Protein AF-A0A1S9P8P7-F1 (afdb_monomer_lite)

Structure (mmCIF, N/CA/C/O backbone):
data_AF-A0A1S9P8P7-F1
#
_entry.id   AF-A0A1S9P8P7-F1
#
loop_
_atom_site.group_PDB
_atom_site.id
_atom_site.type_symbol
_atom_site.label_atom_id
_atom_site.label_alt_id
_atom_site.label_comp_id
_atom_site.label_asym_id
_atom_site.label_entity_id
_atom_site.label_seq_id
_atom_site.pdbx_PDB_ins_code
_atom_site.Cartn_x
_atom_site.Cartn_y
_atom_site.Cartn_z
_atom_site.occupancy
_atom_site.B_iso_or_equiv
_atom_site.auth_seq_id
_atom_site.auth_comp_id
_atom_site.auth_asym_id
_atom_site.auth_atom_id
_atom_site.pdbx_PDB_model_num
ATOM 1 N N . MET A 1 1 ? -74.371 -25.093 51.349 1.00 40.28 1 MET A N 1
ATOM 2 C CA . MET A 1 1 ? -74.099 -25.852 50.103 1.00 40.28 1 MET A CA 1
ATOM 3 C C . MET A 1 1 ? -72.701 -25.439 49.640 1.00 40.28 1 MET A C 1
ATOM 5 O O . MET A 1 1 ? -72.521 -24.260 49.396 1.00 40.28 1 MET A O 1
ATOM 9 N N . LYS A 1 2 ? -71.617 -26.219 49.825 1.00 36.88 2 LYS A N 1
ATOM 10 C CA . LYS A 1 2 ? -71.158 -27.370 48.994 1.00 36.88 2 LYS A CA 1
ATOM 11 C C . LYS A 1 2 ? -71.343 -27.082 47.486 1.00 36.88 2 LYS A C 1
ATOM 13 O O . LYS A 1 2 ? -72.470 -26.794 47.124 1.00 36.88 2 LYS A O 1
ATOM 18 N N . THR A 1 3 ? -70.403 -27.172 46.536 1.00 42.59 3 THR A N 1
ATOM 19 C CA . THR A 1 3 ? -68.959 -27.505 46.420 1.00 42.59 3 THR A CA 1
ATOM 20 C C . THR A 1 3 ? -68.622 -27.377 44.919 1.00 42.59 3 THR A C 1
ATOM 22 O O . THR A 1 3 ? -69.413 -27.888 44.136 1.00 42.59 3 THR A O 1
ATOM 25 N N . ALA A 1 4 ? -67.472 -26.797 44.537 1.00 47.00 4 ALA A N 1
ATOM 26 C CA . ALA A 1 4 ? -66.653 -27.105 43.333 1.00 47.00 4 ALA A CA 1
ATOM 27 C C . ALA A 1 4 ? -65.496 -26.076 43.245 1.00 47.00 4 ALA A C 1
ATOM 29 O O . ALA A 1 4 ? -65.693 -24.954 42.803 1.00 47.00 4 ALA A O 1
ATOM 30 N N . LYS A 1 5 ? -64.369 -26.248 43.948 1.00 40.78 5 LYS A N 1
ATOM 31 C CA . LYS A 1 5 ? -63.133 -26.935 43.509 1.00 40.78 5 LYS A CA 1
ATOM 32 C C . LYS A 1 5 ? -62.647 -26.573 42.092 1.00 40.78 5 LYS A C 1
ATOM 34 O O . LYS A 1 5 ? -63.193 -27.060 41.116 1.00 40.78 5 LYS A O 1
ATOM 39 N N . ASN A 1 6 ? -61.554 -25.798 42.069 1.00 46.72 6 ASN A N 1
ATOM 40 C CA . ASN A 1 6 ? -60.316 -25.995 41.298 1.00 46.72 6 ASN A CA 1
ATOM 41 C C . ASN A 1 6 ? -60.423 -26.637 39.906 1.00 46.72 6 ASN A C 1
ATOM 43 O O . ASN A 1 6 ? -60.657 -27.835 39.814 1.00 46.72 6 ASN A O 1
ATOM 47 N N . ILE A 1 7 ? -60.060 -25.873 38.871 1.00 45.41 7 ILE A N 1
ATOM 48 C CA . ILE A 1 7 ? -58.892 -26.067 37.981 1.00 45.41 7 ILE A CA 1
ATOM 49 C C . ILE A 1 7 ? -59.019 -25.015 36.868 1.00 45.41 7 ILE A C 1
ATOM 51 O O . ILE A 1 7 ? -59.925 -25.108 36.054 1.00 45.41 7 ILE A O 1
ATOM 55 N N . ALA A 1 8 ? -58.138 -24.012 36.867 1.00 40.34 8 ALA A N 1
ATOM 56 C CA . ALA A 1 8 ? -57.597 -23.329 35.676 1.00 40.34 8 ALA A CA 1
ATOM 57 C C . ALA A 1 8 ? -56.788 -22.095 36.115 1.00 40.34 8 ALA A C 1
ATOM 59 O O . ALA A 1 8 ? -56.973 -20.976 35.649 1.00 40.34 8 ALA A O 1
ATOM 60 N N . PHE A 1 9 ? -55.879 -22.309 37.067 1.00 40.41 9 PHE A N 1
ATOM 61 C CA . PHE A 1 9 ? -54.702 -21.465 37.193 1.00 40.41 9 PHE A CA 1
ATOM 62 C C . PHE A 1 9 ? -53.674 -22.045 36.212 1.00 40.41 9 PHE A C 1
ATOM 64 O O . PHE A 1 9 ? -53.360 -23.231 36.319 1.00 40.41 9 PHE A O 1
ATOM 71 N N . LYS A 1 10 ? -53.155 -21.197 35.315 1.00 45.69 10 LYS A N 1
ATOM 72 C CA . LYS A 1 10 ? -52.188 -21.438 34.217 1.00 45.69 10 LYS A CA 1
ATOM 73 C C . LYS A 1 10 ? -52.795 -21.729 32.842 1.00 45.69 10 LYS A C 1
ATOM 75 O O . LYS A 1 10 ? -53.630 -22.608 32.700 1.00 45.69 10 LYS A O 1
ATOM 80 N N . LEU A 1 11 ? -52.211 -21.043 31.850 1.00 42.69 11 LEU A N 1
ATOM 81 C CA . LEU A 1 11 ? -52.511 -21.019 30.410 1.00 42.69 11 LEU A CA 1
ATOM 82 C C . LEU A 1 11 ? -53.739 -20.142 30.125 1.00 42.69 11 LEU A C 1
ATOM 84 O O . LEU A 1 11 ? -54.865 -20.560 30.313 1.00 42.69 11 LEU A O 1
ATOM 88 N N . ILE A 1 12 ? -53.607 -18.884 29.711 1.00 40.34 12 ILE A N 1
ATOM 89 C CA . ILE A 1 12 ? -52.996 -18.460 28.447 1.00 40.34 12 ILE A CA 1
ATOM 90 C C . ILE A 1 12 ? -52.497 -17.016 28.635 1.00 40.34 12 ILE A C 1
ATOM 92 O O . ILE A 1 12 ? -53.269 -16.065 28.613 1.00 40.34 12 ILE A O 1
ATOM 96 N N . SER A 1 13 ? -51.190 -16.854 28.840 1.00 42.41 13 SER A N 1
ATOM 97 C CA . SER A 1 13 ? -50.488 -15.559 28.833 1.00 42.41 13 SER A CA 1
ATOM 98 C C . SER A 1 13 ? -49.453 -15.504 27.704 1.00 42.41 13 SER A C 1
ATOM 100 O O . SER A 1 13 ? -48.416 -14.858 27.825 1.00 42.41 13 SER A O 1
ATOM 102 N N . THR A 1 14 ? -49.675 -16.249 26.620 1.00 47.69 14 THR A N 1
ATOM 103 C CA . THR A 1 14 ? -48.608 -16.596 25.666 1.00 47.69 14 THR A CA 1
ATOM 104 C C . THR A 1 14 ? -49.088 -16.675 24.220 1.00 47.69 14 THR A C 1
ATOM 106 O O . THR A 1 14 ? -48.658 -17.552 23.482 1.00 47.69 14 THR A O 1
ATOM 109 N N . LEU A 1 15 ? -49.959 -15.766 23.771 1.00 41.47 15 LEU A N 1
ATOM 110 C CA . LEU A 1 15 ? -50.370 -15.741 22.356 1.00 41.47 15 LEU A CA 1
ATOM 111 C C . LEU A 1 15 ? -50.381 -14.357 21.690 1.00 41.47 15 LEU A C 1
ATOM 113 O O . LEU A 1 15 ? -50.991 -14.190 20.644 1.00 41.47 15 LEU A O 1
ATOM 117 N N . SER A 1 16 ? -49.632 -13.378 22.212 1.00 42.50 16 SER A N 1
ATOM 118 C CA . SER A 1 16 ? -49.418 -12.110 21.487 1.00 42.50 16 SER A CA 1
ATOM 119 C C . SER A 1 16 ? -47.988 -11.564 21.576 1.00 42.50 16 SER A C 1
ATOM 121 O O . SER A 1 16 ? -47.775 -10.357 21.586 1.00 42.50 16 SER A O 1
ATOM 123 N N . PHE A 1 17 ? -46.995 -12.460 21.626 1.00 38.88 17 PHE A N 1
ATOM 124 C CA . PHE A 1 17 ? -45.569 -12.110 21.490 1.00 38.88 17 PHE A CA 1
ATOM 125 C C . PHE A 1 17 ? -44.841 -12.894 20.384 1.00 38.88 17 PHE A C 1
ATOM 127 O O . PHE A 1 17 ? -43.696 -12.588 20.057 1.00 38.88 17 PHE A O 1
ATOM 134 N N . CYS A 1 18 ? -45.497 -13.871 19.748 1.00 37.41 18 CYS A N 1
ATOM 135 C CA . CYS A 1 18 ? -44.871 -14.697 18.709 1.00 37.41 18 CYS A CA 1
ATOM 136 C C . CYS A 1 18 ? -44.898 -14.082 17.301 1.00 37.41 18 CYS A C 1
ATOM 138 O O . CYS A 1 18 ? -44.199 -14.581 16.425 1.00 37.41 18 CYS A O 1
ATOM 140 N N . THR A 1 19 ? -45.608 -12.975 17.074 1.00 43.62 19 THR A N 1
ATOM 141 C CA . THR A 1 19 ? -45.662 -12.337 15.744 1.00 43.62 19 THR A CA 1
ATOM 142 C C . THR A 1 19 ? -44.572 -11.280 15.524 1.00 43.62 19 THR A C 1
ATOM 144 O O . THR A 1 19 ? -44.311 -10.907 14.387 1.00 43.62 19 THR A O 1
ATOM 147 N N . ILE A 1 20 ? -43.861 -10.844 16.574 1.00 45.47 20 ILE A N 1
ATOM 148 C CA . ILE A 1 20 ? -42.726 -9.901 16.453 1.00 45.47 20 ILE A CA 1
ATOM 149 C C . ILE A 1 20 ? -41.383 -10.643 16.269 1.00 45.47 20 ILE A C 1
ATOM 151 O O . ILE A 1 20 ? -40.412 -10.083 15.769 1.00 45.47 20 ILE A O 1
ATOM 155 N N . LEU A 1 21 ? -41.329 -11.946 16.566 1.00 40.34 21 LEU A N 1
ATOM 156 C CA . LEU A 1 21 ? -40.112 -12.767 16.461 1.00 40.34 21 LEU A CA 1
ATOM 157 C C . LEU A 1 21 ? -39.859 -13.384 15.072 1.00 40.34 21 LEU A C 1
ATOM 159 O O . LEU A 1 21 ? -38.836 -14.039 14.874 1.00 40.34 21 LEU A O 1
ATOM 163 N N . LEU A 1 22 ? -40.737 -13.149 14.092 1.00 39.75 22 LEU A N 1
ATOM 164 C CA . LEU A 1 22 ? -40.619 -13.710 12.736 1.00 39.75 22 LEU A CA 1
ATOM 165 C C . LEU A 1 22 ? -40.123 -12.724 11.663 1.00 39.75 22 LEU A C 1
ATOM 167 O O . LEU A 1 22 ? -39.941 -13.125 10.520 1.00 39.75 22 LEU A O 1
ATOM 171 N N . VAL A 1 23 ? -39.773 -11.486 12.037 1.00 41.25 23 VAL A N 1
ATOM 172 C CA . VAL A 1 23 ? -38.993 -10.551 11.186 1.00 41.25 23 VAL A CA 1
ATOM 173 C C . VAL A 1 23 ? -37.538 -10.438 11.684 1.00 41.25 23 VAL A C 1
ATOM 175 O O . VAL A 1 23 ? -36.830 -9.474 11.426 1.00 41.25 23 VAL A O 1
ATOM 178 N N . ALA A 1 24 ? -37.058 -11.452 12.412 1.00 43.00 24 ALA A N 1
ATOM 179 C CA . ALA A 1 24 ? -35.694 -11.510 12.948 1.00 43.00 24 ALA A CA 1
ATOM 180 C C . ALA A 1 24 ? -34.826 -12.614 12.311 1.00 43.00 24 ALA A C 1
ATOM 182 O O . ALA A 1 24 ? -33.765 -12.953 12.831 1.00 43.00 24 ALA A O 1
ATOM 183 N N . ARG A 1 25 ? -35.242 -13.192 11.175 1.00 44.22 25 ARG A N 1
ATOM 184 C CA . ARG A 1 25 ? -34.470 -14.222 10.462 1.00 44.22 25 ARG A CA 1
ATOM 185 C C . ARG A 1 25 ? -34.388 -13.951 8.967 1.00 44.22 25 ARG A C 1
ATOM 187 O O . ARG A 1 25 ? -35.070 -14.584 8.179 1.00 44.22 25 ARG A O 1
ATOM 194 N N . SER A 1 26 ? -33.503 -13.019 8.624 1.00 33.91 26 SER A N 1
ATOM 195 C CA . SER A 1 26 ? -32.448 -13.196 7.609 1.00 33.91 26 SER A CA 1
ATOM 196 C C . SER A 1 26 ? -31.808 -11.853 7.246 1.00 33.91 26 SER A C 1
ATOM 198 O O . SER A 1 26 ? -31.548 -11.570 6.079 1.00 33.91 26 SER A O 1
ATOM 200 N N . GLN A 1 27 ? -31.468 -11.019 8.231 1.00 34.22 27 GLN A N 1
ATOM 201 C CA . GLN A 1 27 ? -30.231 -10.271 8.052 1.00 34.22 27 GLN A CA 1
ATOM 202 C C . GLN A 1 27 ? -29.127 -11.308 8.235 1.00 34.22 27 GLN A C 1
ATOM 204 O O . GLN A 1 27 ? -28.688 -11.569 9.351 1.00 34.22 27 GLN A O 1
ATOM 209 N N . GLN A 1 28 ? -28.717 -11.952 7.135 1.00 35.41 28 GLN A N 1
ATOM 210 C CA . GLN A 1 28 ? -27.324 -12.362 7.006 1.00 35.41 28 GLN A CA 1
ATOM 211 C C . GLN A 1 28 ? -26.541 -11.110 7.380 1.00 35.41 28 GLN A C 1
ATOM 213 O O . GLN A 1 28 ? -26.430 -10.174 6.586 1.00 35.41 28 GLN A O 1
ATOM 218 N N . THR A 1 29 ? -26.086 -11.039 8.626 1.00 35.91 29 THR A N 1
ATOM 219 C CA . THR A 1 29 ? -25.055 -10.110 9.034 1.00 35.91 29 THR A CA 1
ATOM 220 C C . THR A 1 29 ? -23.880 -10.499 8.163 1.00 35.91 29 THR A C 1
ATOM 222 O O . THR A 1 29 ? -23.155 -11.437 8.475 1.00 35.91 29 THR A O 1
ATOM 225 N N . ARG A 1 30 ? -23.777 -9.875 6.978 1.00 41.88 30 ARG A N 1
ATOM 226 C CA . ARG A 1 30 ? -22.642 -10.027 6.072 1.00 41.88 30 ARG A CA 1
ATOM 227 C C . ARG A 1 30 ? -21.438 -9.832 6.965 1.00 41.88 30 ARG A C 1
ATOM 229 O O . ARG A 1 30 ? -21.223 -8.720 7.450 1.00 41.88 30 ARG A O 1
ATOM 236 N N . GLN A 1 31 ? -20.749 -10.929 7.263 1.00 44.97 31 GLN A N 1
ATOM 237 C CA . GLN A 1 31 ? -19.599 -10.906 8.136 1.00 44.97 31 GLN A CA 1
ATOM 238 C C . GLN A 1 31 ? -18.674 -9.872 7.517 1.00 44.97 31 GLN A C 1
ATOM 240 O O . GLN A 1 31 ? -18.312 -9.975 6.344 1.00 44.97 31 GLN A O 1
ATOM 245 N N . SER A 1 32 ? -18.477 -8.776 8.246 1.00 57.31 32 SER A N 1
ATOM 246 C CA . SER A 1 32 ? -17.817 -7.599 7.708 1.00 57.31 32 SER A CA 1
ATOM 247 C C . SER A 1 32 ? -16.457 -8.055 7.199 1.00 57.31 32 SER A C 1
ATOM 249 O O . SER A 1 32 ? -15.686 -8.600 7.986 1.00 57.31 32 SER A O 1
ATOM 251 N N . GLU A 1 33 ? -16.194 -7.870 5.907 1.00 73.50 33 GLU A N 1
ATOM 252 C CA . GLU A 1 33 ? -14.979 -8.398 5.301 1.00 73.50 33 GLU A CA 1
ATOM 253 C C . GLU A 1 33 ? -13.743 -7.867 6.044 1.00 73.50 33 GLU A C 1
ATOM 255 O O . GLU A 1 33 ? -13.648 -6.662 6.313 1.00 73.50 33 GLU A O 1
ATOM 260 N N . ASP A 1 34 ? -12.852 -8.790 6.413 1.00 86.50 34 ASP A N 1
ATOM 261 C CA . ASP A 1 34 ? -11.589 -8.520 7.100 1.00 86.50 34 ASP A CA 1
ATOM 262 C C . ASP A 1 34 ? -10.685 -7.617 6.242 1.00 86.50 34 ASP A C 1
ATOM 264 O O . ASP A 1 34 ? -10.682 -7.693 5.009 1.00 86.50 34 ASP A O 1
ATOM 268 N N . TYR A 1 35 ? -9.909 -6.745 6.891 1.00 92.12 35 TYR A N 1
ATOM 269 C CA . TYR A 1 35 ? -9.084 -5.747 6.202 1.00 92.12 35 TYR A CA 1
ATOM 270 C C . TYR A 1 35 ? -8.073 -6.379 5.250 1.00 92.12 35 TYR A C 1
ATOM 272 O O . TYR A 1 35 ? -7.871 -5.882 4.137 1.00 92.12 35 TYR A O 1
ATOM 280 N N . MET A 1 36 ? -7.479 -7.502 5.650 1.00 91.94 36 MET A N 1
ATOM 281 C CA . MET A 1 36 ? -6.493 -8.180 4.826 1.00 91.94 36 MET A CA 1
ATOM 282 C C . MET A 1 36 ? -7.140 -8.844 3.605 1.00 91.94 36 MET A C 1
ATOM 284 O O . MET A 1 36 ? -6.597 -8.807 2.502 1.00 91.94 36 MET A O 1
ATOM 288 N N . SER A 1 37 ? -8.346 -9.382 3.758 1.00 92.25 37 SER A N 1
ATOM 289 C CA . SER A 1 37 ? -9.127 -9.952 2.654 1.00 92.25 37 SER A CA 1
ATOM 290 C C . SER A 1 37 ? -9.431 -8.911 1.566 1.00 92.25 37 SER A C 1
ATOM 292 O O . SER A 1 37 ? -9.254 -9.181 0.376 1.00 92.25 37 SER A O 1
ATOM 294 N N . ILE A 1 38 ? -9.762 -7.680 1.969 1.00 92.69 38 ILE A N 1
ATOM 295 C CA . ILE A 1 38 ? -10.012 -6.558 1.052 1.00 92.69 38 ILE A CA 1
ATOM 296 C C . ILE A 1 38 ? -8.758 -6.207 0.221 1.00 92.69 38 ILE A C 1
ATOM 298 O O . ILE A 1 38 ? -8.849 -5.982 -0.993 1.00 92.69 38 ILE A O 1
ATOM 302 N N . ILE A 1 39 ? -7.577 -6.160 0.849 1.00 94.44 39 ILE A N 1
ATOM 303 C CA . ILE A 1 39 ? -6.315 -5.882 0.140 1.00 94.44 39 ILE A CA 1
ATOM 304 C C . ILE A 1 39 ? -5.898 -7.065 -0.739 1.00 94.44 39 ILE A C 1
ATOM 306 O O . ILE A 1 39 ? -5.484 -6.837 -1.874 1.00 94.44 39 ILE A O 1
ATOM 310 N N . ARG A 1 40 ? -6.069 -8.313 -0.283 1.00 93.56 40 ARG A N 1
ATOM 311 C CA . ARG A 1 40 ? -5.767 -9.518 -1.079 1.00 93.56 40 ARG A CA 1
ATOM 312 C C . ARG A 1 40 ? -6.528 -9.536 -2.396 1.00 93.56 40 ARG A C 1
ATOM 314 O O . ARG A 1 40 ? -5.899 -9.641 -3.437 1.00 93.56 40 ARG A O 1
ATOM 321 N N . LYS A 1 41 ? -7.840 -9.284 -2.376 1.00 93.62 41 LYS A N 1
ATOM 322 C CA . LYS A 1 41 ? -8.642 -9.180 -3.609 1.00 93.62 41 LYS A CA 1
ATOM 323 C C . LYS A 1 41 ? -8.106 -8.124 -4.579 1.00 93.62 41 LYS A C 1
ATOM 325 O O . LYS A 1 41 ? -8.139 -8.314 -5.792 1.00 93.62 41 LYS A O 1
ATOM 330 N N . THR A 1 42 ? -7.604 -7.007 -4.048 1.00 94.50 42 THR A N 1
ATOM 331 C CA . THR A 1 42 ? -6.972 -5.962 -4.868 1.00 94.50 42 THR A CA 1
ATOM 332 C C . THR A 1 42 ? -5.650 -6.463 -5.457 1.00 94.50 42 THR A C 1
ATOM 334 O O . THR A 1 42 ? -5.414 -6.285 -6.648 1.00 94.50 42 THR A O 1
ATOM 337 N N . ALA A 1 43 ? -4.816 -7.141 -4.667 1.00 93.75 43 ALA A N 1
ATOM 338 C CA . ALA A 1 43 ? -3.554 -7.714 -5.130 1.00 93.75 43 ALA A CA 1
ATOM 339 C C . ALA A 1 43 ? -3.743 -8.834 -6.168 1.00 93.75 43 ALA A C 1
ATOM 341 O O . ALA A 1 43 ? -3.032 -8.859 -7.173 1.00 93.75 43 ALA A O 1
ATOM 342 N N . ASP A 1 44 ? -4.729 -9.710 -5.978 1.00 93.62 44 ASP A N 1
ATOM 343 C CA . ASP A 1 44 ? -5.071 -10.785 -6.915 1.00 93.62 44 ASP A CA 1
ATOM 344 C C . ASP A 1 44 ? -5.519 -10.203 -8.263 1.00 93.62 44 ASP A C 1
ATOM 346 O O . ASP A 1 44 ? -5.031 -10.609 -9.320 1.00 93.62 44 ASP A O 1
ATOM 350 N N . SER A 1 45 ? -6.372 -9.169 -8.228 1.00 92.25 45 SER A N 1
ATOM 351 C CA . SER A 1 45 ? -6.780 -8.436 -9.429 1.00 92.25 45 SER A CA 1
ATOM 352 C C . SER A 1 45 ? -5.577 -7.826 -10.154 1.00 92.25 45 SER A C 1
ATOM 354 O O . SER A 1 45 ? -5.453 -8.002 -11.365 1.00 92.25 45 SER A O 1
ATOM 356 N N . LEU A 1 46 ? -4.647 -7.193 -9.436 1.00 92.69 46 LEU A N 1
ATOM 357 C CA . LEU A 1 46 ? -3.433 -6.624 -10.030 1.00 92.69 46 LEU A CA 1
ATOM 358 C C . LEU A 1 46 ? -2.495 -7.694 -10.607 1.00 92.69 46 LEU A C 1
ATOM 360 O O . LEU A 1 46 ? -1.881 -7.467 -11.645 1.00 92.69 46 LEU A O 1
ATOM 364 N N . THR A 1 47 ? -2.411 -8.866 -9.976 1.00 87.62 47 THR A N 1
ATOM 365 C CA . THR A 1 47 ? -1.567 -9.982 -10.439 1.00 87.62 47 THR A CA 1
ATOM 366 C C . THR A 1 47 ? -2.090 -10.589 -11.743 1.00 87.62 47 THR A C 1
ATOM 368 O O . THR A 1 47 ? -1.306 -11.075 -12.557 1.00 87.62 47 THR A O 1
ATOM 371 N N . SER A 1 48 ? -3.407 -10.525 -11.967 1.00 84.12 48 SER A N 1
ATOM 372 C CA . SER A 1 48 ? -4.041 -10.968 -13.215 1.00 84.12 48 SER A CA 1
ATOM 373 C C . SER A 1 48 ? -3.811 -10.018 -14.401 1.00 84.12 48 SER A C 1
ATOM 375 O O . SER A 1 48 ? -4.020 -10.407 -15.552 1.00 84.12 48 SER A O 1
ATOM 377 N N . LEU A 1 49 ? -3.353 -8.784 -14.152 1.00 82.00 49 LEU A N 1
ATOM 378 C CA . LEU A 1 49 ? -3.050 -7.827 -15.211 1.00 82.00 49 LEU A CA 1
ATOM 379 C C . LEU A 1 49 ? -1.756 -8.215 -15.931 1.00 82.00 49 LEU A C 1
ATOM 381 O O . LEU A 1 49 ? -0.728 -8.502 -15.314 1.00 82.00 49 LEU A O 1
ATOM 385 N N . LYS A 1 50 ? -1.771 -8.144 -17.265 1.00 81.75 50 LYS A N 1
ATOM 386 C CA . LYS A 1 50 ? -0.524 -8.173 -18.036 1.00 81.75 50 LYS A CA 1
ATOM 387 C C . LYS A 1 50 ? 0.290 -6.922 -17.672 1.00 81.75 50 LYS A C 1
ATOM 389 O O . LYS A 1 50 ? -0.271 -5.825 -17.737 1.00 81.75 50 LYS A O 1
ATOM 394 N N . PRO A 1 51 ? 1.581 -7.048 -17.306 1.00 79.75 51 PRO A N 1
ATOM 395 C CA . PRO A 1 51 ? 2.414 -5.885 -17.033 1.00 79.75 51 PRO A CA 1
ATOM 396 C C . PRO A 1 51 ? 2.385 -4.924 -18.223 1.00 79.75 51 PRO A C 1
ATOM 398 O O . PRO A 1 51 ? 2.568 -5.349 -19.365 1.00 79.75 51 PRO A O 1
ATOM 401 N N . LEU A 1 52 ? 2.142 -3.636 -17.967 1.00 75.12 52 LEU A N 1
ATOM 402 C CA . LEU A 1 52 ? 2.180 -2.615 -19.020 1.00 75.12 52 LEU A CA 1
ATOM 403 C C . LEU A 1 52 ? 3.590 -2.555 -19.608 1.00 75.12 52 LEU A C 1
ATOM 405 O O . LEU A 1 52 ? 4.540 -2.708 -18.860 1.00 75.12 52 LEU A O 1
ATOM 409 N N . ALA A 1 53 ? 3.763 -2.270 -20.900 1.00 75.50 53 ALA A N 1
ATOM 410 C CA . ALA A 1 53 ? 5.101 -2.199 -21.511 1.00 75.50 53 ALA A CA 1
ATOM 411 C C . ALA A 1 53 ? 6.040 -1.169 -20.837 1.00 75.50 53 ALA A C 1
ATOM 413 O O . ALA A 1 53 ? 7.260 -1.287 -20.919 1.00 75.50 53 ALA A O 1
ATOM 414 N N . ASN A 1 54 ? 5.451 -0.183 -20.156 1.00 83.75 54 ASN A N 1
ATOM 415 C CA . ASN A 1 54 ? 6.118 0.936 -19.512 1.00 83.75 54 ASN A CA 1
ATOM 416 C C . ASN A 1 54 ? 6.190 0.761 -17.981 1.00 83.75 54 ASN A C 1
ATOM 418 O O . ASN A 1 54 ? 5.149 0.657 -17.320 1.00 83.75 54 ASN A O 1
ATOM 422 N N . ALA A 1 55 ? 7.403 0.833 -17.423 1.00 84.81 55 ALA A N 1
ATOM 423 C CA . ALA A 1 55 ? 7.669 0.662 -15.991 1.00 84.81 55 ALA A CA 1
ATOM 424 C C . ALA A 1 55 ? 7.005 1.722 -15.117 1.00 84.81 55 ALA A C 1
ATOM 426 O O . ALA A 1 55 ? 6.445 1.383 -14.075 1.00 84.81 55 ALA A O 1
ATOM 427 N N . ASN A 1 56 ? 6.998 2.983 -15.556 1.00 84.56 56 ASN A N 1
ATOM 428 C CA . ASN A 1 56 ? 6.352 4.075 -14.829 1.00 84.56 56 ASN A CA 1
ATOM 429 C C . ASN A 1 56 ? 4.846 3.827 -14.738 1.00 84.56 56 ASN A C 1
ATOM 431 O O . ASN A 1 56 ? 4.278 3.815 -13.649 1.00 84.56 56 ASN A O 1
ATOM 435 N N . GLY A 1 57 ? 4.200 3.571 -15.877 1.00 83.81 57 GLY A N 1
ATOM 436 C CA . GLY A 1 57 ? 2.766 3.305 -15.940 1.00 83.81 57 GLY A CA 1
ATOM 437 C C . GLY A 1 57 ? 2.372 2.115 -15.069 1.00 83.81 57 GLY A C 1
ATOM 438 O O . GLY A 1 57 ? 1.397 2.196 -14.323 1.00 83.81 57 GLY A O 1
ATOM 439 N N . TYR A 1 58 ? 3.154 1.032 -15.117 1.00 88.31 58 TYR A N 1
ATOM 440 C CA . TYR A 1 58 ? 2.892 -0.151 -14.303 1.00 88.31 58 TYR A CA 1
ATOM 441 C C . TYR A 1 58 ? 3.077 0.122 -12.803 1.00 88.31 58 TYR A C 1
ATOM 443 O O . TYR A 1 58 ? 2.188 -0.193 -12.011 1.00 88.31 58 TYR A O 1
ATOM 451 N N . TYR A 1 59 ? 4.174 0.780 -12.414 1.00 90.69 59 TYR A N 1
ATOM 452 C CA . TYR A 1 59 ? 4.439 1.196 -11.034 1.00 90.69 59 TYR A CA 1
ATOM 453 C C . TYR A 1 59 ? 3.310 2.059 -10.460 1.00 90.69 59 TYR A C 1
ATOM 455 O O . TYR A 1 59 ? 2.811 1.772 -9.366 1.00 90.69 59 TYR A O 1
ATOM 463 N N . PHE A 1 60 ? 2.891 3.096 -11.191 1.00 89.00 60 PHE A N 1
ATOM 464 C CA . PHE A 1 60 ? 1.861 4.021 -10.728 1.00 89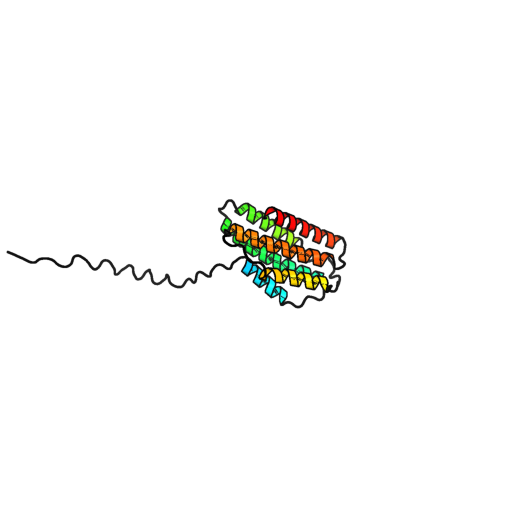.00 60 PHE A CA 1
ATOM 465 C C . PHE A 1 60 ? 0.501 3.343 -10.629 1.00 89.00 60 PHE A C 1
ATOM 467 O O . PHE A 1 60 ? -0.173 3.521 -9.619 1.00 89.00 60 PHE A O 1
ATOM 474 N N . LEU A 1 61 ? 0.119 2.527 -11.618 1.00 89.94 61 LEU A N 1
ATOM 475 C CA . LEU A 1 61 ? -1.136 1.774 -11.586 1.00 89.94 61 LEU A CA 1
ATOM 476 C C . LEU A 1 61 ? -1.215 0.869 -10.350 1.00 89.94 61 LEU A C 1
ATOM 478 O O . LEU A 1 61 ? -2.198 0.919 -9.606 1.00 89.94 61 LEU A O 1
ATOM 482 N N . VAL A 1 62 ? -0.174 0.065 -10.121 1.00 93.69 62 VAL A N 1
ATOM 483 C CA . VAL A 1 62 ? -0.117 -0.879 -8.999 1.00 93.69 62 VAL A CA 1
ATOM 484 C C . VAL A 1 62 ? -0.122 -0.131 -7.667 1.00 93.69 62 VAL A C 1
ATOM 486 O O . VAL A 1 62 ? -0.978 -0.389 -6.821 1.00 93.69 62 VAL A O 1
ATOM 489 N N . SER A 1 63 ? 0.786 0.833 -7.493 1.00 94.62 63 SER A N 1
ATOM 490 C CA . SER A 1 63 ? 0.926 1.571 -6.233 1.00 94.62 63 SER A CA 1
ATOM 491 C C . SER A 1 63 ? -0.344 2.351 -5.900 1.00 94.62 63 SER A C 1
ATOM 493 O O . SER A 1 63 ? -0.831 2.282 -4.773 1.00 94.62 63 SER A O 1
ATOM 495 N N . LYS A 1 64 ? -0.929 3.037 -6.891 1.00 93.69 64 LYS A N 1
ATOM 496 C CA . LYS A 1 64 ? -2.176 3.789 -6.727 1.00 93.69 64 LYS A CA 1
ATOM 497 C C . LYS A 1 64 ? -3.330 2.889 -6.303 1.00 93.69 64 LYS A C 1
ATOM 499 O O . LYS A 1 64 ? -4.037 3.220 -5.359 1.00 93.69 64 LYS A O 1
ATOM 504 N N . SER A 1 65 ? -3.482 1.734 -6.948 1.00 95.12 65 SER A N 1
ATOM 505 C CA . SER A 1 65 ? -4.551 0.784 -6.623 1.00 95.12 65 SER A CA 1
ATOM 506 C C . SER A 1 65 ? -4.450 0.273 -5.181 1.00 95.12 65 SER A C 1
ATOM 508 O O . SER A 1 65 ? -5.463 0.160 -4.488 1.00 95.12 65 SER A O 1
ATOM 510 N N . ILE A 1 66 ? -3.228 0.012 -4.700 1.00 96.81 66 ILE A N 1
ATOM 511 C CA . ILE A 1 66 ? -2.985 -0.391 -3.308 1.00 96.81 66 ILE A CA 1
ATOM 512 C C . ILE A 1 66 ? -3.298 0.766 -2.347 1.00 96.81 66 ILE A C 1
ATOM 514 O O . ILE A 1 66 ? -4.018 0.552 -1.370 1.00 96.81 66 ILE A O 1
ATOM 518 N N . TYR A 1 67 ? -2.823 1.988 -2.622 1.00 97.19 67 TYR A N 1
ATOM 519 C CA . TYR A 1 67 ? -3.130 3.151 -1.779 1.00 97.19 67 TYR A CA 1
ATOM 520 C C . TYR A 1 67 ? -4.623 3.443 -1.714 1.00 97.19 67 TYR A C 1
ATOM 522 O O . TYR A 1 67 ? -5.150 3.619 -0.619 1.00 97.19 67 TYR A O 1
ATOM 530 N N . ASP A 1 68 ? -5.317 3.479 -2.852 1.00 96.31 68 ASP A N 1
ATOM 531 C CA . ASP A 1 68 ? -6.752 3.766 -2.905 1.00 96.31 68 ASP A CA 1
ATOM 532 C C . ASP A 1 68 ? -7.530 2.757 -2.042 1.00 96.31 68 ASP A C 1
ATOM 534 O O . ASP A 1 68 ? -8.449 3.132 -1.303 1.00 96.31 68 ASP A O 1
ATOM 538 N N . ARG A 1 69 ? -7.110 1.482 -2.042 1.00 97.19 69 ARG A N 1
ATOM 539 C CA . ARG A 1 69 ? -7.725 0.466 -1.186 1.00 97.19 69 ARG A CA 1
ATOM 540 C C . ARG A 1 69 ? -7.354 0.606 0.291 1.00 97.19 69 ARG A C 1
ATOM 542 O O . ARG A 1 69 ? -8.232 0.453 1.141 1.00 97.19 69 ARG A O 1
ATOM 549 N N . ALA A 1 70 ? -6.101 0.920 0.608 1.00 97.50 70 ALA A N 1
ATOM 550 C CA . ALA A 1 70 ? -5.675 1.185 1.981 1.00 97.50 70 ALA A CA 1
ATOM 551 C C . ALA A 1 70 ? -6.421 2.394 2.572 1.00 97.50 70 ALA A C 1
ATOM 553 O O . ALA A 1 70 ? -6.967 2.305 3.666 1.00 97.50 70 ALA A O 1
ATOM 554 N N . ILE A 1 71 ? -6.563 3.478 1.801 1.00 97.88 71 ILE A N 1
ATOM 555 C CA . ILE A 1 71 ? -7.346 4.668 2.164 1.00 97.88 71 ILE A CA 1
ATOM 556 C C . ILE A 1 71 ? -8.801 4.294 2.449 1.00 97.88 71 ILE A C 1
ATOM 558 O O . ILE A 1 71 ? -9.372 4.763 3.433 1.00 97.88 71 ILE A O 1
ATOM 562 N N . PHE A 1 72 ? -9.415 3.451 1.614 1.00 97.12 72 PHE A N 1
ATOM 563 C CA . PHE A 1 72 ? -10.777 2.969 1.850 1.00 97.12 72 PHE A CA 1
ATOM 564 C C . PHE A 1 72 ? -10.903 2.232 3.194 1.00 97.12 72 PHE A C 1
ATOM 566 O O . PHE A 1 72 ? -11.808 2.534 3.975 1.00 97.12 72 PHE A O 1
ATOM 573 N N . ILE A 1 73 ? -9.977 1.312 3.490 1.00 96.06 73 ILE A N 1
ATOM 574 C CA . ILE A 1 73 ? -9.936 0.584 4.769 1.00 96.06 73 ILE A CA 1
ATOM 575 C C . ILE A 1 73 ? -9.773 1.555 5.938 1.00 96.06 73 ILE A C 1
ATOM 577 O O . ILE A 1 73 ? -10.543 1.494 6.895 1.00 96.06 73 ILE A O 1
ATOM 581 N N . THR A 1 74 ? -8.819 2.479 5.846 1.00 96.62 74 THR A N 1
ATOM 582 C CA . THR A 1 74 ? -8.530 3.444 6.907 1.00 96.62 74 THR A CA 1
ATOM 583 C C . THR A 1 74 ? -9.698 4.393 7.159 1.00 96.62 74 THR A C 1
ATOM 585 O O . THR A 1 74 ? -10.029 4.642 8.313 1.00 96.62 74 THR A O 1
ATOM 588 N N . LYS A 1 75 ? -10.385 4.883 6.118 1.00 96.56 75 LYS A N 1
ATOM 589 C CA . LYS A 1 75 ? -11.599 5.704 6.284 1.00 96.56 75 LYS A CA 1
ATOM 590 C C . LYS A 1 75 ? -12.696 4.945 7.023 1.00 96.56 75 LYS A C 1
ATOM 592 O O . LYS A 1 75 ? -13.347 5.508 7.900 1.00 96.56 75 LYS A O 1
ATOM 597 N N . ARG A 1 76 ? -12.889 3.670 6.680 1.00 94.12 76 ARG A N 1
ATOM 598 C CA . ARG A 1 76 ? -13.859 2.806 7.357 1.00 94.12 76 ARG A CA 1
ATOM 599 C C . ARG A 1 76 ? -13.476 2.600 8.823 1.00 94.12 76 ARG A C 1
ATOM 601 O O . ARG A 1 76 ? -14.328 2.757 9.689 1.00 94.12 76 ARG A O 1
ATOM 608 N N . GLU A 1 77 ? -12.211 2.297 9.111 1.00 94.81 77 GLU A N 1
ATOM 609 C CA . GLU A 1 77 ? -11.735 2.145 10.492 1.00 94.81 77 GLU A CA 1
ATOM 610 C C . GLU A 1 77 ? -11.864 3.452 11.284 1.00 94.81 77 GLU A C 1
ATOM 612 O O . GLU A 1 77 ? -12.283 3.429 12.436 1.00 94.81 77 GLU A O 1
ATOM 617 N N . LEU A 1 78 ? -11.601 4.604 10.665 1.00 94.69 78 LEU A N 1
ATOM 618 C CA . LEU A 1 78 ? -11.745 5.903 11.316 1.00 94.69 78 LEU A CA 1
ATOM 619 C C . LEU A 1 78 ? -13.187 6.152 11.772 1.00 94.69 78 LEU A C 1
ATOM 621 O O . LEU A 1 78 ? -13.405 6.597 12.895 1.00 94.69 78 LEU A O 1
ATOM 625 N N . GLN A 1 79 ? -14.173 5.824 10.931 1.00 93.25 79 GLN A N 1
ATOM 626 C CA . GLN A 1 79 ? -15.593 5.934 11.289 1.00 93.25 79 GLN A CA 1
ATOM 627 C C . GLN A 1 79 ? -15.946 5.058 12.496 1.00 93.25 79 GLN A C 1
ATOM 629 O O . GLN A 1 79 ? -16.705 5.473 13.369 1.00 93.25 79 GLN A O 1
ATOM 634 N N . LEU A 1 80 ? -15.368 3.860 12.566 1.00 90.50 80 LEU A N 1
ATOM 635 C CA . LEU A 1 80 ? -15.588 2.919 13.663 1.00 90.50 80 LEU A CA 1
ATOM 636 C C . LEU A 1 80 ? -14.905 3.373 14.958 1.00 90.50 80 LEU A C 1
ATOM 638 O O . LEU A 1 80 ? -15.436 3.161 16.045 1.00 90.50 80 LEU A O 1
ATOM 642 N N . GLN A 1 81 ? -13.754 4.031 14.838 1.00 90.94 81 GLN A N 1
ATOM 643 C CA . GLN A 1 81 ? -12.970 4.545 15.957 1.00 90.94 81 GLN A CA 1
ATOM 644 C C . GLN A 1 81 ? -13.351 5.978 16.349 1.00 90.94 81 GLN A C 1
ATOM 646 O O . GLN A 1 81 ? -12.735 6.504 17.269 1.00 90.94 81 GLN A O 1
ATOM 651 N N . ALA A 1 82 ? -14.349 6.608 15.715 1.00 86.69 82 ALA A N 1
ATOM 652 C CA . ALA A 1 82 ? -14.637 8.045 15.829 1.00 86.69 82 ALA A CA 1
ATOM 653 C C . ALA A 1 82 ? -14.841 8.561 17.267 1.00 86.69 82 ALA A C 1
ATOM 655 O O . ALA A 1 82 ? -14.592 9.731 17.541 1.00 86.69 82 ALA A O 1
ATOM 656 N N . LYS A 1 83 ? -15.280 7.696 18.190 1.00 88.19 83 LYS A N 1
ATOM 657 C CA . LYS A 1 83 ? -15.486 8.017 19.616 1.00 88.19 83 LYS A CA 1
ATOM 658 C C . LYS A 1 83 ? -14.436 7.393 20.545 1.00 88.19 83 LYS A C 1
ATOM 660 O O . LYS A 1 83 ? -14.615 7.385 21.757 1.00 88.19 83 LYS A O 1
ATOM 665 N N . SER A 1 84 ? -13.371 6.830 19.984 1.00 89.94 84 SER A N 1
ATOM 666 C CA . SER A 1 84 ? -12.285 6.187 20.723 1.00 89.94 84 SER A CA 1
ATOM 667 C C . SER A 1 84 ? -11.055 7.092 20.808 1.00 89.94 84 SER A C 1
ATOM 669 O O . SER A 1 84 ? -10.851 7.984 19.983 1.00 89.94 84 SER A O 1
ATOM 671 N N . THR A 1 85 ? -10.154 6.774 21.734 1.00 88.12 85 THR A N 1
ATOM 672 C CA . THR A 1 85 ? -8.815 7.378 21.810 1.00 88.12 85 THR A CA 1
ATOM 673 C C . THR A 1 85 ? -7.935 7.051 20.594 1.00 88.12 85 THR A C 1
ATOM 675 O O . THR A 1 85 ? -6.951 7.745 20.341 1.00 88.12 85 THR A O 1
ATOM 678 N N . ASN A 1 86 ? -8.298 6.042 19.794 1.00 89.12 86 ASN A N 1
ATOM 679 C CA . ASN A 1 86 ? -7.541 5.604 18.622 1.00 89.12 86 ASN A CA 1
ATOM 680 C C . ASN A 1 86 ? -7.856 6.407 17.352 1.00 89.12 86 ASN A C 1
ATOM 682 O O . ASN A 1 86 ? -7.110 6.297 16.379 1.00 89.12 86 ASN A O 1
ATOM 686 N N . ALA A 1 87 ? -8.913 7.231 17.345 1.00 89.62 87 ALA A N 1
ATOM 687 C CA . ALA A 1 87 ? -9.324 8.010 16.172 1.00 89.62 87 ALA A CA 1
ATOM 688 C C . ALA A 1 87 ? -8.172 8.842 15.591 1.00 89.62 87 ALA A C 1
ATOM 690 O O . ALA A 1 87 ? -7.938 8.825 14.384 1.00 89.62 87 ALA A O 1
ATOM 691 N N . LYS A 1 88 ? -7.405 9.513 16.462 1.00 90.38 88 LYS A N 1
ATOM 692 C CA . LYS A 1 88 ? -6.263 10.345 16.061 1.00 90.38 88 LYS A CA 1
ATOM 693 C C . LYS A 1 88 ? -5.196 9.534 15.327 1.00 90.38 88 LYS A C 1
ATOM 695 O O . LYS A 1 88 ? -4.708 9.965 14.291 1.00 90.38 88 LYS A O 1
ATOM 700 N N . LEU A 1 89 ? -4.875 8.340 15.825 1.00 90.19 89 LEU A N 1
ATOM 701 C CA . LEU A 1 89 ? -3.901 7.458 15.184 1.00 90.19 89 LEU A CA 1
ATOM 702 C C . LEU A 1 89 ? -4.367 7.032 13.788 1.00 90.19 89 LEU A C 1
ATOM 704 O O . LEU A 1 89 ? -3.588 7.041 12.839 1.00 90.19 89 LEU A O 1
ATOM 708 N N . VAL A 1 90 ? -5.638 6.648 13.660 1.00 93.50 90 VAL A N 1
ATOM 709 C CA . VAL A 1 90 ? -6.201 6.215 12.375 1.00 93.50 90 VAL A CA 1
ATOM 710 C C . VAL A 1 90 ? -6.261 7.387 11.388 1.00 93.50 90 VAL A C 1
ATOM 712 O O . VAL A 1 90 ? -5.948 7.198 10.213 1.00 93.50 90 VAL A O 1
ATOM 715 N N . GLN A 1 91 ? -6.572 8.597 11.864 1.00 94.50 91 GLN A N 1
ATOM 716 C CA . GLN A 1 91 ? -6.516 9.827 11.071 1.00 94.50 91 GLN A CA 1
ATOM 717 C C . GLN A 1 91 ? -5.090 10.133 10.591 1.00 94.50 91 GLN A C 1
ATOM 719 O O . GLN A 1 91 ? -4.901 10.403 9.411 1.00 94.50 91 GLN A O 1
ATOM 724 N N . GLU A 1 92 ? -4.076 10.019 11.454 1.00 93.12 92 GLU A N 1
ATOM 725 C CA . GLU A 1 92 ? -2.673 10.223 11.060 1.00 93.12 92 GLU A CA 1
ATOM 726 C C . GLU A 1 92 ? -2.262 9.267 9.927 1.00 93.12 92 GLU A C 1
ATOM 728 O O . GLU A 1 92 ? -1.635 9.680 8.950 1.00 93.12 92 GLU A O 1
ATOM 733 N N . VAL A 1 93 ? -2.653 7.990 10.015 1.00 94.81 93 VAL A N 1
ATOM 734 C CA . VAL A 1 93 ? -2.402 7.019 8.937 1.00 94.81 93 VAL A CA 1
ATOM 735 C C . VAL A 1 93 ? -3.152 7.410 7.661 1.00 94.81 93 VAL A C 1
ATOM 737 O O . VAL A 1 93 ? -2.592 7.294 6.569 1.00 94.81 93 VAL A O 1
ATOM 740 N N . LEU A 1 94 ? -4.392 7.899 7.778 1.00 96.69 94 LEU A N 1
ATOM 741 C CA . LEU A 1 94 ? -5.179 8.363 6.635 1.00 96.69 94 LEU A CA 1
ATOM 742 C C . LEU A 1 94 ? -4.481 9.512 5.907 1.00 96.69 94 LEU A C 1
ATOM 744 O O . LEU A 1 94 ? -4.349 9.467 4.684 1.00 96.69 94 LEU A O 1
ATOM 748 N N . ASP A 1 95 ? -4.020 10.511 6.654 1.00 94.62 95 ASP A N 1
ATOM 749 C CA . ASP A 1 95 ? -3.363 11.697 6.108 1.00 94.62 95 ASP A CA 1
ATOM 750 C C . ASP A 1 95 ? -2.070 11.316 5.383 1.00 94.62 95 ASP A C 1
ATOM 752 O O . ASP A 1 95 ? -1.822 11.777 4.265 1.00 94.62 95 ASP A O 1
ATOM 756 N N . VAL A 1 96 ? -1.292 10.396 5.964 1.00 94.56 96 VAL A N 1
ATOM 757 C CA . VAL A 1 96 ? -0.086 9.845 5.334 1.00 94.56 96 VAL A CA 1
ATOM 758 C C . VAL A 1 96 ? -0.427 9.113 4.036 1.00 94.56 96 VAL A C 1
ATOM 760 O O . VAL A 1 96 ? 0.176 9.404 3.004 1.00 94.56 96 VAL A O 1
ATOM 763 N N . LEU A 1 97 ? -1.407 8.205 4.045 1.00 95.94 97 LEU A N 1
ATOM 764 C CA . LEU A 1 97 ? -1.804 7.461 2.845 1.00 95.94 97 LEU A CA 1
ATOM 765 C C . LEU A 1 97 ? -2.320 8.389 1.738 1.00 95.94 97 LEU A C 1
ATOM 767 O O . LEU A 1 97 ? -1.957 8.223 0.573 1.00 95.94 97 LEU A O 1
ATOM 771 N N . VAL A 1 98 ? -3.136 9.386 2.087 1.00 95.44 98 VAL A N 1
ATOM 772 C CA . VAL A 1 98 ? -3.646 10.381 1.134 1.00 95.44 98 VAL A CA 1
ATOM 773 C C . VAL A 1 98 ? -2.506 11.226 0.567 1.00 95.44 98 VAL A C 1
ATOM 775 O O . VAL A 1 98 ? -2.471 11.449 -0.644 1.00 95.44 98 VAL A O 1
ATOM 778 N N . GLY A 1 99 ? -1.567 11.671 1.405 1.00 92.50 99 GLY A N 1
ATOM 779 C CA . GLY A 1 99 ? -0.390 12.426 0.972 1.00 92.50 99 GLY A CA 1
ATOM 780 C C . GLY A 1 99 ? 0.500 11.622 0.023 1.00 92.50 99 GLY A C 1
ATOM 781 O O . GLY A 1 99 ? 0.846 12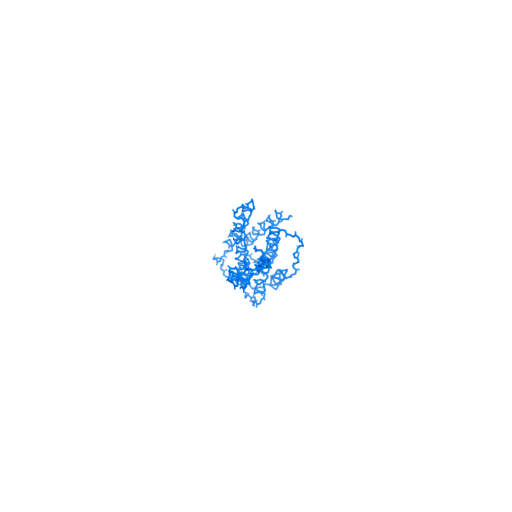.101 -1.057 1.00 92.50 99 GLY A O 1
ATOM 782 N N . LEU A 1 100 ? 0.794 10.368 0.372 1.00 92.38 100 LEU A N 1
ATOM 783 C CA . LEU A 1 100 ? 1.568 9.448 -0.463 1.00 92.38 100 LEU A CA 1
ATOM 784 C C . LEU A 1 100 ? 0.883 9.186 -1.807 1.00 92.38 100 LEU A C 1
ATOM 786 O O . LEU A 1 100 ? 1.537 9.283 -2.844 1.00 92.38 100 LEU A O 1
ATOM 790 N N . ASN A 1 101 ? -0.429 8.940 -1.805 1.00 92.75 101 ASN A N 1
ATOM 791 C CA . ASN A 1 101 ? -1.205 8.733 -3.026 1.00 92.75 101 ASN A CA 1
ATOM 792 C C . ASN A 1 101 ? -1.229 9.983 -3.920 1.00 92.75 101 ASN A C 1
ATOM 794 O O . ASN A 1 101 ? -1.069 9.871 -5.130 1.00 92.75 101 ASN A O 1
ATOM 798 N N . LYS A 1 102 ? -1.369 11.184 -3.340 1.00 89.19 102 LYS A N 1
ATOM 799 C CA . LYS A 1 102 ? -1.280 12.453 -4.086 1.00 89.19 102 LYS A CA 1
ATOM 800 C C . LYS A 1 102 ? 0.121 12.696 -4.655 1.00 89.19 102 LYS A C 1
ATOM 802 O O . LYS A 1 102 ? 0.243 13.269 -5.730 1.00 89.19 102 LYS A O 1
ATOM 807 N N . SER A 1 103 ? 1.166 12.251 -3.952 1.00 85.06 103 SER A N 1
ATOM 808 C CA . SER A 1 103 ? 2.558 12.359 -4.410 1.00 85.06 103 SER A CA 1
ATOM 809 C C . SER A 1 103 ? 2.930 11.364 -5.516 1.00 85.06 103 SER A C 1
ATOM 811 O O . SER A 1 103 ? 4.016 11.468 -6.090 1.00 85.06 103 SER A O 1
ATOM 813 N N . LEU A 1 104 ? 2.067 10.385 -5.824 1.00 84.06 104 LEU A N 1
ATOM 814 C CA . LEU A 1 104 ? 2.190 9.609 -7.054 1.00 84.06 104 LEU A CA 1
ATOM 815 C C . LEU A 1 104 ? 1.814 10.527 -8.222 1.00 84.06 104 LEU A C 1
ATOM 817 O O . LEU A 1 104 ? 0.657 10.614 -8.626 1.00 84.06 104 LEU A O 1
ATOM 821 N N . VAL A 1 105 ? 2.805 11.257 -8.723 1.00 67.00 105 VAL A N 1
ATOM 822 C CA . VAL A 1 105 ? 2.658 12.179 -9.848 1.00 67.00 105 VAL A CA 1
ATOM 823 C C . VAL A 1 105 ? 2.160 11.408 -11.073 1.00 67.00 105 VAL A C 1
ATOM 825 O O . VAL A 1 105 ? 2.870 10.551 -11.594 1.00 67.00 105 VAL A O 1
ATOM 828 N N . SER A 1 106 ? 0.951 11.713 -11.554 1.00 55.72 106 SER A N 1
ATOM 829 C CA . SER A 1 106 ? 0.462 11.210 -12.848 1.00 55.72 106 SER A CA 1
ATOM 830 C C . SER A 1 106 ? 0.779 12.148 -14.018 1.00 55.72 106 SER A C 1
ATOM 832 O O . SER A 1 106 ? 0.531 11.794 -15.168 1.00 55.72 106 SER A O 1
ATOM 834 N N . SER A 1 107 ? 1.338 13.328 -13.756 1.00 45.94 107 SER A N 1
ATOM 835 C CA . SER A 1 107 ? 1.493 14.396 -14.740 1.00 45.94 107 SER A CA 1
ATOM 836 C C . SER A 1 107 ? 2.948 14.861 -14.850 1.00 45.94 107 SER A C 1
ATOM 838 O O . SER A 1 107 ? 3.543 15.325 -13.888 1.00 45.94 107 SER A O 1
ATOM 840 N N . ASN A 1 108 ? 3.500 14.786 -16.061 1.00 44.72 108 ASN A N 1
ATOM 841 C CA . ASN A 1 108 ? 4.707 15.487 -16.541 1.00 44.72 108 ASN A CA 1
ATOM 842 C C . ASN A 1 108 ? 6.057 14.784 -16.442 1.00 44.72 108 ASN A C 1
ATOM 844 O O . ASN A 1 108 ? 6.989 15.217 -17.117 1.00 44.72 108 ASN A O 1
ATOM 848 N N . ILE A 1 109 ? 6.170 13.642 -15.765 1.00 53.69 109 ILE A N 1
ATOM 849 C CA . ILE A 1 109 ? 7.189 12.690 -16.206 1.00 53.69 109 ILE A CA 1
ATOM 850 C C . ILE A 1 109 ? 6.628 12.195 -17.531 1.00 53.69 109 ILE A C 1
ATOM 852 O O . ILE A 1 109 ? 5.671 11.416 -17.533 1.00 53.69 109 ILE A O 1
ATOM 856 N N . SER A 1 110 ? 7.151 12.718 -18.652 1.00 50.84 110 SER A N 1
ATOM 857 C CA . SER A 1 110 ? 7.017 12.098 -19.975 1.00 50.84 110 SER A CA 1
ATOM 858 C C . SER A 1 110 ? 6.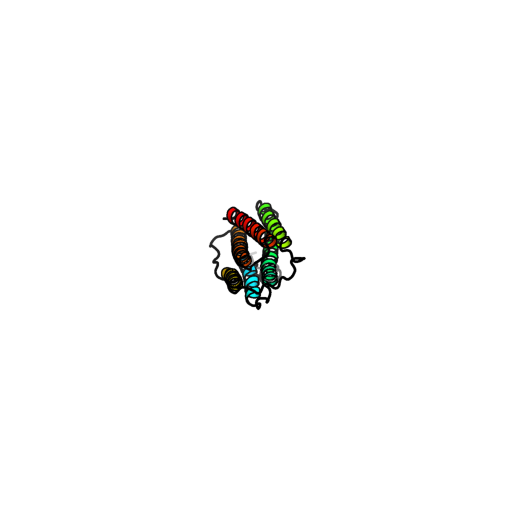920 10.597 -19.757 1.00 50.84 110 SER A C 1
ATOM 860 O O . SER A 1 110 ? 7.648 10.078 -18.907 1.00 50.84 110 SER A O 1
ATOM 862 N N . LYS A 1 111 ? 6.016 9.893 -20.442 1.00 54.72 111 LYS A N 1
ATOM 863 C CA . LYS A 1 111 ? 6.043 8.428 -20.489 1.00 54.72 111 LYS A CA 1
ATOM 864 C C . LYS A 1 111 ? 7.370 8.010 -21.138 1.00 54.72 111 LYS A C 1
ATOM 866 O O . LYS A 1 111 ? 7.371 7.484 -22.244 1.00 54.72 111 LYS A O 1
ATOM 871 N N . ALA A 1 112 ? 8.497 8.283 -20.477 1.00 55.94 112 ALA A N 1
ATOM 872 C CA . ALA A 1 112 ? 9.808 7.778 -20.741 1.00 55.94 112 ALA A CA 1
ATOM 873 C C . ALA A 1 112 ? 9.531 6.302 -20.827 1.00 55.94 112 ALA A C 1
ATOM 875 O O . ALA A 1 112 ? 8.988 5.700 -19.890 1.00 55.94 112 ALA A O 1
ATOM 876 N N . ASN A 1 113 ? 9.669 5.798 -22.043 1.00 60.19 113 ASN A N 1
ATOM 877 C CA . ASN A 1 113 ? 9.225 4.471 -22.375 1.00 60.19 113 ASN A CA 1
ATOM 878 C C . ASN A 1 113 ? 10.293 3.513 -21.867 1.00 60.19 113 ASN A C 1
ATOM 880 O O . ASN A 1 113 ? 11.006 2.880 -22.634 1.00 60.19 113 ASN A O 1
ATOM 884 N N . THR A 1 114 ? 10.476 3.504 -20.548 1.00 69.56 114 THR A N 1
ATOM 885 C CA . THR A 1 114 ? 11.355 2.588 -19.859 1.00 69.56 114 THR A CA 1
ATOM 886 C C . THR A 1 114 ? 10.654 1.251 -19.912 1.00 69.56 114 THR A C 1
ATOM 888 O O . THR A 1 114 ? 9.622 1.047 -19.265 1.00 69.56 114 THR A O 1
ATOM 891 N N . ALA A 1 115 ? 11.191 0.365 -20.746 1.00 79.00 115 ALA A N 1
ATOM 892 C CA . ALA A 1 115 ? 10.771 -1.021 -20.776 1.00 79.00 115 ALA A CA 1
ATOM 893 C C . ALA A 1 115 ? 10.814 -1.585 -19.354 1.00 79.00 115 ALA A C 1
ATOM 895 O O . ALA A 1 115 ? 11.731 -1.273 -18.595 1.00 79.00 115 ALA A O 1
ATOM 896 N N . ASN A 1 116 ? 9.837 -2.414 -18.997 1.00 79.12 116 ASN A N 1
ATOM 897 C CA . ASN A 1 116 ? 9.837 -3.114 -17.717 1.00 79.12 116 ASN A CA 1
ATOM 898 C C . ASN A 1 116 ? 11.067 -4.017 -17.584 1.00 79.12 116 ASN A C 1
ATOM 900 O O . ASN A 1 116 ? 11.126 -5.046 -18.265 1.00 79.12 116 ASN A O 1
ATOM 904 N N . PRO A 1 117 ? 12.005 -3.736 -16.665 1.00 84.12 117 PRO A N 1
ATOM 905 C CA . PRO A 1 117 ? 13.072 -4.684 -16.402 1.00 84.12 117 PRO A CA 1
ATOM 906 C C . PRO A 1 117 ? 12.471 -5.958 -15.789 1.00 84.12 117 PRO A C 1
ATOM 908 O O . PRO A 1 117 ? 11.594 -5.851 -14.921 1.00 84.12 117 PRO A O 1
ATOM 911 N N . PRO A 1 118 ? 12.936 -7.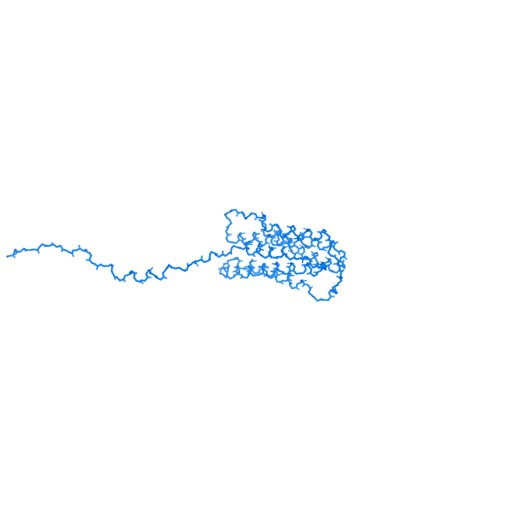163 -16.169 1.00 88.31 118 PRO A N 1
ATOM 912 C CA . PRO A 1 118 ? 12.428 -8.417 -15.610 1.00 88.31 118 PRO A CA 1
ATOM 913 C C . PRO A 1 118 ? 12.434 -8.441 -14.077 1.00 88.31 118 PRO A C 1
ATOM 915 O O . PRO A 1 118 ? 11.459 -8.873 -13.464 1.00 88.31 118 PRO A O 1
ATOM 918 N N . LEU A 1 119 ? 13.487 -7.891 -13.462 1.00 89.00 119 LEU A N 1
ATOM 919 C CA . LEU A 1 119 ? 13.620 -7.797 -12.010 1.00 89.00 119 LEU A CA 1
ATOM 920 C C . LEU A 1 119 ? 12.503 -6.958 -11.371 1.00 89.00 119 LEU A C 1
ATOM 922 O O . LEU A 1 119 ? 11.916 -7.381 -10.383 1.00 89.00 119 LEU A O 1
ATOM 926 N N . PHE A 1 120 ? 12.152 -5.807 -11.951 1.00 92.06 120 PHE A N 1
ATOM 927 C CA . PHE A 1 120 ? 11.066 -4.969 -11.432 1.00 92.06 120 PHE A CA 1
ATOM 928 C C . PHE A 1 120 ? 9.725 -5.712 -11.462 1.00 92.06 120 PHE A C 1
ATOM 930 O O . PHE A 1 120 ? 8.995 -5.723 -10.470 1.00 92.06 120 PHE A O 1
ATOM 937 N N . VAL A 1 121 ? 9.420 -6.392 -12.571 1.00 91.31 121 VAL A N 1
ATOM 938 C CA . VAL A 1 121 ? 8.184 -7.178 -12.705 1.00 91.31 121 VAL A CA 1
ATOM 939 C C . VAL A 1 121 ? 8.141 -8.313 -11.684 1.00 91.31 121 VAL A C 1
ATOM 941 O O . VAL A 1 121 ? 7.093 -8.551 -11.084 1.00 91.31 121 VAL A O 1
ATOM 944 N N . GLN A 1 122 ? 9.263 -9.003 -11.473 1.00 91.44 122 GLN A N 1
ATOM 945 C CA . GLN A 1 122 ? 9.374 -10.055 -10.463 1.00 91.44 122 GLN A CA 1
ATOM 946 C C . GLN A 1 122 ? 9.157 -9.506 -9.052 1.00 91.44 122 GLN A C 1
ATOM 948 O O . GLN A 1 122 ? 8.371 -10.087 -8.307 1.00 91.44 122 GLN A O 1
ATOM 953 N N . THR A 1 123 ? 9.765 -8.366 -8.713 1.00 94.19 123 THR A N 1
ATOM 954 C CA . THR A 1 123 ? 9.568 -7.704 -7.417 1.00 94.19 123 THR A CA 1
ATOM 955 C C . THR A 1 123 ? 8.103 -7.352 -7.195 1.00 94.19 123 THR A C 1
ATOM 957 O O . THR A 1 123 ? 7.544 -7.721 -6.168 1.00 94.19 123 THR A O 1
ATOM 960 N N . VAL A 1 124 ? 7.438 -6.728 -8.176 1.00 94.75 124 VAL A N 1
ATOM 961 C CA . VAL A 1 124 ? 6.007 -6.403 -8.067 1.00 94.75 124 VAL A CA 1
ATOM 962 C C . VAL A 1 124 ? 5.170 -7.665 -7.852 1.00 94.75 124 VAL A C 1
ATOM 964 O O . VAL A 1 124 ? 4.346 -7.701 -6.942 1.00 94.75 124 VAL A O 1
ATOM 967 N N . LYS A 1 125 ? 5.396 -8.722 -8.642 1.00 93.94 125 LYS A N 1
ATOM 968 C CA . LYS A 1 125 ? 4.670 -9.993 -8.490 1.00 93.94 125 LYS A CA 1
ATOM 969 C C . LYS A 1 125 ? 4.898 -10.628 -7.118 1.00 93.94 125 LYS A C 1
ATOM 971 O O . LYS A 1 125 ? 3.945 -11.109 -6.514 1.00 93.94 125 LYS A O 1
ATOM 976 N N . ALA A 1 126 ? 6.134 -10.618 -6.622 1.00 94.25 126 ALA A N 1
ATOM 977 C CA . ALA A 1 126 ? 6.462 -11.140 -5.302 1.00 94.25 126 ALA A CA 1
ATOM 978 C C . ALA A 1 126 ? 5.751 -10.345 -4.196 1.00 94.25 126 ALA A C 1
ATOM 980 O O . ALA A 1 126 ? 5.109 -10.946 -3.338 1.00 94.25 126 ALA A O 1
ATOM 981 N N . SER A 1 127 ? 5.783 -9.010 -4.259 1.00 95.88 127 SER A N 1
ATOM 982 C CA . SER A 1 127 ? 5.109 -8.143 -3.287 1.00 95.88 127 SER A CA 1
ATOM 983 C C . SER A 1 127 ? 3.588 -8.312 -3.302 1.00 95.88 127 SER A C 1
ATOM 985 O O . SER A 1 127 ? 2.963 -8.403 -2.249 1.00 95.88 127 SER A O 1
ATOM 987 N N . LEU A 1 128 ? 2.968 -8.426 -4.480 1.00 95.44 128 LEU A N 1
ATOM 988 C CA . LEU A 1 128 ? 1.535 -8.728 -4.576 1.00 95.44 128 LEU A CA 1
ATOM 989 C C . LEU A 1 128 ? 1.218 -10.122 -4.012 1.00 95.44 128 LEU A C 1
ATOM 991 O O . LEU A 1 128 ? 0.266 -10.281 -3.248 1.00 95.44 128 LEU A O 1
ATOM 995 N N . GLY A 1 129 ? 2.058 -11.114 -4.317 1.00 94.06 129 GLY A N 1
ATOM 996 C CA . GLY A 1 129 ? 1.931 -12.474 -3.801 1.00 94.06 129 GLY A CA 1
ATOM 997 C C . GLY A 1 129 ? 2.122 -12.587 -2.286 1.00 94.06 129 GLY A C 1
ATOM 998 O O . GLY A 1 129 ? 1.579 -13.502 -1.674 1.00 94.06 129 GLY A O 1
ATOM 999 N N . ASN A 1 130 ? 2.841 -11.668 -1.639 1.00 93.38 130 ASN A N 1
ATOM 1000 C CA . ASN A 1 130 ? 3.013 -11.705 -0.187 1.00 93.38 130 ASN A CA 1
ATOM 1001 C C . ASN A 1 130 ? 1.692 -11.495 0.564 1.00 93.38 130 ASN A C 1
ATOM 1003 O O . ASN A 1 130 ? 1.495 -12.112 1.611 1.00 93.38 130 ASN A O 1
ATOM 1007 N N . PHE A 1 131 ? 0.752 -10.709 0.023 1.00 91.69 131 PHE A N 1
ATOM 1008 C CA . PHE A 1 131 ? -0.539 -10.471 0.679 1.00 91.69 131 PHE A CA 1
ATOM 1009 C C . PHE A 1 131 ? -1.317 -11.761 0.966 1.00 91.69 131 PHE A C 1
ATOM 1011 O O . PHE A 1 131 ? -2.017 -11.832 1.978 1.00 91.69 131 PHE A O 1
ATOM 1018 N N . THR A 1 132 ? -1.173 -12.796 0.133 1.00 87.25 132 THR A N 1
ATOM 1019 C CA . THR A 1 132 ? -1.793 -14.113 0.357 1.00 87.25 132 THR A CA 1
ATOM 1020 C C . THR A 1 132 ? -0.999 -14.983 1.335 1.00 87.25 132 THR A C 1
ATOM 1022 O O . THR A 1 132 ? -1.583 -15.821 2.020 1.00 87.25 132 THR A O 1
ATOM 1025 N N . ARG A 1 133 ? 0.315 -14.758 1.456 1.00 87.81 133 ARG A N 1
ATOM 1026 C CA . ARG A 1 133 ? 1.227 -15.522 2.323 1.00 87.81 133 ARG A CA 1
ATOM 1027 C C . ARG A 1 133 ? 1.177 -15.089 3.782 1.00 87.81 133 ARG A C 1
ATOM 1029 O O . ARG A 1 133 ? 1.398 -15.917 4.665 1.00 87.81 133 ARG A O 1
ATOM 1036 N N . TYR A 1 134 ? 0.903 -13.813 4.051 1.00 86.44 134 TYR A N 1
ATOM 1037 C CA . TYR A 1 134 ? 0.867 -13.322 5.425 1.00 86.44 134 TYR A CA 1
ATOM 1038 C C . TYR A 1 134 ? -0.252 -13.979 6.225 1.00 86.44 134 TYR A C 1
ATOM 1040 O O . TYR A 1 134 ? -1.436 -13.868 5.893 1.00 86.44 134 TYR A O 1
ATOM 1048 N N . LYS A 1 135 ? 0.135 -14.618 7.327 1.00 85.31 135 LYS A N 1
ATOM 1049 C CA . LYS A 1 135 ? -0.788 -15.138 8.331 1.00 85.31 135 LYS A CA 1
ATOM 1050 C C . LYS A 1 135 ? -0.975 -14.077 9.406 1.00 85.31 135 LYS A C 1
ATOM 1052 O O . LYS A 1 135 ? -0.001 -13.625 10.003 1.00 85.31 135 LYS A O 1
ATOM 1057 N N . LYS A 1 136 ? -2.227 -13.671 9.620 1.00 85.50 136 LYS A N 1
ATOM 1058 C CA . LYS A 1 136 ? -2.582 -12.737 10.688 1.00 85.50 136 LYS A CA 1
ATOM 1059 C C . LYS A 1 136 ? -2.257 -13.388 12.042 1.00 85.50 136 LYS A C 1
ATOM 1061 O O . LYS A 1 136 ? -2.657 -14.538 12.231 1.00 85.50 136 LYS A O 1
ATOM 1066 N N . PRO A 1 137 ? -1.560 -12.696 12.959 1.00 87.06 137 PRO A N 1
ATOM 1067 C CA . PRO A 1 137 ? -1.385 -13.171 14.324 1.00 87.06 137 PRO A CA 1
ATOM 1068 C C . PRO A 1 137 ? -2.734 -13.434 14.999 1.00 87.06 137 PRO A C 1
ATOM 1070 O O . PRO A 1 137 ? -3.717 -12.730 14.755 1.00 87.06 137 PRO A O 1
ATOM 1073 N N . GLU A 1 138 ? -2.784 -14.451 15.851 1.00 88.44 138 GLU A N 1
ATOM 1074 C CA . GLU A 1 138 ? -3.983 -14.749 16.629 1.00 88.44 138 GLU A CA 1
ATOM 1075 C C . GLU A 1 138 ? -4.216 -13.689 17.714 1.00 88.44 138 GLU A C 1
ATOM 1077 O O . GLU A 1 138 ? -3.282 -13.032 18.172 1.00 88.44 138 GLU A O 1
ATOM 1082 N N . LYS A 1 139 ? -5.470 -13.562 18.165 1.00 88.00 139 LYS A N 1
ATOM 1083 C CA . LYS A 1 139 ? -5.867 -12.732 19.320 1.00 88.00 139 LYS A CA 1
ATOM 1084 C C . LYS A 1 139 ? -5.578 -11.229 19.185 1.00 88.00 139 LYS A C 1
ATOM 1086 O O . LYS A 1 139 ? -5.528 -10.530 20.193 1.00 88.00 139 LYS A O 1
ATOM 1091 N N . LEU A 1 140 ? -5.422 -10.717 17.966 1.00 87.56 140 LEU A N 1
ATOM 1092 C CA . LEU A 1 140 ? -5.388 -9.275 17.749 1.00 87.56 140 LEU A CA 1
ATOM 1093 C C . LEU A 1 140 ? -6.766 -8.674 18.033 1.00 87.56 140 LEU A C 1
ATOM 1095 O O . LEU A 1 140 ? -7.789 -9.179 17.569 1.00 87.56 140 LEU A O 1
ATOM 1099 N N . ASP A 1 141 ? -6.784 -7.577 18.784 1.00 89.56 141 ASP A N 1
ATOM 1100 C CA . ASP A 1 141 ? -7.958 -6.721 18.856 1.00 89.56 141 ASP A CA 1
ATOM 1101 C C . ASP A 1 141 ? -8.156 -5.997 17.513 1.00 89.56 141 ASP A C 1
ATOM 1103 O O . ASP A 1 141 ? -7.289 -6.001 16.636 1.00 89.56 141 ASP A O 1
ATOM 1107 N N . ARG A 1 142 ? -9.306 -5.343 17.330 1.00 88.25 142 ARG A N 1
ATOM 1108 C CA . ARG A 1 142 ? -9.644 -4.672 16.063 1.00 88.25 142 ARG A CA 1
ATOM 1109 C C . ARG A 1 142 ? -8.549 -3.704 15.593 1.00 88.25 142 ARG A C 1
ATOM 1111 O O . ARG A 1 142 ? -8.223 -3.661 14.406 1.00 88.25 142 ARG A O 1
ATOM 1118 N N . LEU A 1 143 ? -7.991 -2.926 16.523 1.00 89.25 143 LEU A N 1
ATOM 1119 C CA . LEU A 1 143 ? -6.935 -1.970 16.210 1.00 89.25 143 LEU A CA 1
ATOM 1120 C C . LEU A 1 143 ? -5.635 -2.683 15.827 1.00 89.25 143 LEU A C 1
ATOM 1122 O O . LEU A 1 143 ? -4.958 -2.247 14.896 1.00 89.25 143 LEU A O 1
ATOM 1126 N N . GLY A 1 144 ? -5.296 -3.777 16.506 1.00 90.56 144 GLY A N 1
ATOM 1127 C CA . GLY A 1 144 ? -4.189 -4.658 16.163 1.00 90.56 144 GLY A CA 1
ATOM 1128 C C . GLY A 1 144 ? -4.332 -5.238 14.760 1.00 90.56 144 GLY A C 1
ATOM 1129 O O . GLY A 1 144 ? -3.377 -5.188 13.988 1.00 90.56 144 GLY A O 1
ATOM 1130 N N . GLU A 1 145 ? -5.527 -5.693 14.373 1.00 91.19 145 GLU A N 1
ATOM 1131 C CA . GLU A 1 145 ? -5.794 -6.180 13.011 1.00 91.19 145 GLU A CA 1
ATOM 1132 C C . GLU A 1 145 ? -5.604 -5.082 11.955 1.00 91.19 145 GLU A C 1
ATOM 1134 O O . GLU A 1 145 ? -4.981 -5.308 10.910 1.00 91.19 145 GLU A O 1
ATOM 1139 N N . TYR A 1 146 ? -6.108 -3.876 12.233 1.00 93.75 146 TYR A N 1
ATOM 1140 C CA . TYR A 1 146 ? -5.923 -2.710 11.372 1.00 93.75 146 TYR A CA 1
ATOM 1141 C C . TYR A 1 146 ? -4.440 -2.354 11.209 1.00 93.75 146 TYR A C 1
ATOM 1143 O O . TYR A 1 146 ? -3.948 -2.253 10.082 1.00 93.75 146 TYR A O 1
ATOM 1151 N N . ARG A 1 147 ? -3.712 -2.209 12.324 1.00 92.50 147 ARG A N 1
ATOM 1152 C CA . ARG A 1 147 ? -2.276 -1.889 12.327 1.00 92.50 147 ARG A CA 1
ATOM 1153 C C . ARG A 1 147 ? -1.487 -2.941 11.570 1.00 92.50 147 ARG A C 1
ATOM 1155 O O . ARG A 1 147 ? -0.720 -2.593 10.679 1.00 92.50 147 ARG A O 1
ATOM 1162 N N . TRP A 1 148 ? -1.729 -4.214 11.868 1.00 93.44 148 TRP A N 1
ATOM 1163 C CA . TRP A 1 148 ? -1.064 -5.320 11.198 1.00 93.44 148 TRP A CA 1
ATOM 1164 C C . TRP A 1 148 ? -1.301 -5.296 9.684 1.00 93.44 148 TRP A C 1
ATOM 1166 O O . TRP A 1 148 ? -0.352 -5.455 8.919 1.00 93.44 148 TRP A O 1
ATOM 1176 N N . THR A 1 149 ? -2.529 -5.008 9.241 1.00 94.94 149 THR A N 1
ATOM 1177 C CA . THR A 1 149 ? -2.846 -4.867 7.810 1.00 94.94 149 THR A CA 1
ATOM 1178 C C . THR A 1 149 ? -2.086 -3.699 7.174 1.00 94.94 149 THR A C 1
ATOM 1180 O O . THR A 1 149 ? -1.509 -3.853 6.098 1.00 94.94 149 THR A O 1
ATOM 1183 N N . MET A 1 150 ? -2.047 -2.534 7.830 1.00 96.06 150 MET A N 1
ATOM 1184 C CA . MET A 1 150 ? -1.315 -1.367 7.321 1.00 96.06 150 MET A CA 1
ATOM 1185 C C . MET A 1 150 ? 0.198 -1.603 7.278 1.00 96.06 150 MET A C 1
ATOM 1187 O O . MET A 1 150 ? 0.844 -1.165 6.329 1.00 96.06 150 MET A O 1
ATOM 1191 N N . LEU A 1 151 ? 0.758 -2.355 8.233 1.00 94.38 151 LEU A N 1
ATOM 1192 C CA . LEU A 1 151 ? 2.152 -2.801 8.169 1.00 94.38 151 LEU A CA 1
ATOM 1193 C C . LEU A 1 151 ? 2.416 -3.589 6.879 1.00 94.38 151 LEU A C 1
ATOM 1195 O O . LEU A 1 151 ? 3.345 -3.246 6.149 1.00 94.38 151 LEU A O 1
ATOM 1199 N N . GLN A 1 152 ? 1.559 -4.560 6.541 1.00 94.94 152 GLN A N 1
ATOM 1200 C CA . GLN A 1 152 ? 1.722 -5.339 5.306 1.00 94.94 152 GLN A CA 1
ATOM 1201 C C . GLN A 1 152 ? 1.610 -4.456 4.057 1.00 94.94 152 GLN A C 1
ATOM 1203 O O . GLN A 1 152 ? 2.361 -4.635 3.097 1.00 94.94 152 GLN A O 1
ATOM 1208 N N . VAL A 1 153 ? 0.699 -3.478 4.059 1.00 96.50 153 VAL A N 1
ATOM 1209 C CA . VAL A 1 153 ? 0.564 -2.511 2.960 1.00 96.50 153 VAL A CA 1
ATOM 1210 C C . VAL A 1 153 ? 1.861 -1.721 2.762 1.00 96.50 153 VAL A C 1
ATOM 1212 O O . VAL A 1 153 ? 2.385 -1.685 1.647 1.00 96.50 153 VAL A O 1
ATOM 1215 N N . PHE A 1 154 ? 2.408 -1.123 3.824 1.00 95.88 154 PHE A N 1
ATOM 1216 C CA . PHE A 1 154 ? 3.626 -0.315 3.733 1.00 95.88 154 PHE A CA 1
ATOM 1217 C C . PHE A 1 154 ? 4.858 -1.142 3.358 1.00 95.88 154 PHE A C 1
ATOM 1219 O O . PHE A 1 154 ? 5.657 -0.704 2.530 1.00 95.88 154 PHE A O 1
ATOM 1226 N N . GLU A 1 155 ? 5.007 -2.349 3.909 1.00 93.81 155 GLU A N 1
ATOM 1227 C CA . GLU A 1 155 ? 6.138 -3.226 3.593 1.00 93.81 155 GLU A CA 1
ATOM 1228 C C . GLU A 1 155 ? 6.142 -3.659 2.119 1.00 93.81 155 GLU A C 1
ATOM 1230 O O . GLU A 1 155 ? 7.187 -3.611 1.466 1.00 93.81 155 GLU A O 1
ATOM 1235 N N . ASN A 1 156 ? 4.982 -3.995 1.549 1.00 96.06 156 ASN A N 1
ATOM 1236 C CA . ASN A 1 156 ? 4.907 -4.387 0.137 1.00 96.06 156 ASN A CA 1
ATOM 1237 C C . ASN A 1 156 ? 5.037 -3.197 -0.812 1.00 96.06 156 ASN A C 1
ATOM 1239 O O . ASN A 1 156 ? 5.723 -3.302 -1.828 1.00 96.06 156 ASN A O 1
ATOM 1243 N N . LEU A 1 157 ? 4.476 -2.035 -0.463 1.00 96.19 157 LEU A N 1
ATOM 1244 C CA . LEU A 1 157 ? 4.731 -0.802 -1.213 1.00 96.19 157 LEU A CA 1
ATOM 1245 C C . LEU A 1 157 ? 6.214 -0.404 -1.174 1.00 96.19 157 LEU A C 1
ATOM 1247 O O . LEU A 1 157 ? 6.734 0.107 -2.165 1.00 96.19 157 LEU A O 1
ATOM 1251 N N . ASN A 1 158 ? 6.923 -0.673 -0.074 1.00 94.75 158 ASN A N 1
ATOM 1252 C CA . ASN A 1 158 ? 8.370 -0.478 0.004 1.00 94.75 158 ASN A CA 1
ATOM 1253 C C . ASN A 1 158 ? 9.145 -1.374 -0.950 1.00 94.75 158 ASN A C 1
ATOM 1255 O O . ASN A 1 158 ? 10.002 -0.875 -1.674 1.00 94.75 158 ASN A O 1
ATOM 1259 N N . GLN A 1 159 ? 8.830 -2.666 -0.996 1.00 94.12 159 GLN A N 1
ATOM 1260 C CA . GLN A 1 159 ? 9.465 -3.579 -1.947 1.00 94.12 159 GLN A CA 1
ATOM 1261 C C . GLN A 1 159 ? 9.223 -3.134 -3.397 1.00 94.12 159 GLN A C 1
ATOM 1263 O O . GLN A 1 159 ? 10.165 -3.081 -4.187 1.00 94.12 159 GLN A O 1
ATOM 1268 N N . ILE A 1 160 ? 7.994 -2.720 -3.728 1.00 94.81 160 ILE A N 1
ATOM 1269 C CA . ILE A 1 160 ? 7.649 -2.179 -5.051 1.00 94.81 160 ILE A CA 1
ATOM 1270 C C . ILE A 1 160 ? 8.467 -0.916 -5.362 1.00 94.81 160 ILE A C 1
ATOM 1272 O O . ILE A 1 160 ? 9.038 -0.813 -6.448 1.00 94.81 160 ILE A O 1
ATOM 1276 N N . ASN A 1 161 ? 8.572 0.023 -4.416 1.00 92.62 161 ASN A N 1
ATOM 1277 C CA . ASN A 1 161 ? 9.381 1.235 -4.569 1.00 92.62 161 ASN A CA 1
ATOM 1278 C C . ASN A 1 161 ? 10.864 0.911 -4.812 1.00 92.62 161 ASN A C 1
ATOM 1280 O O . ASN A 1 161 ? 11.470 1.471 -5.723 1.00 92.62 161 ASN A O 1
ATOM 1284 N N . VAL A 1 162 ? 11.446 -0.010 -4.040 1.00 90.81 162 VAL A N 1
ATOM 1285 C CA . VAL A 1 162 ? 12.844 -0.446 -4.208 1.00 90.81 162 VAL A CA 1
ATOM 1286 C C . VAL A 1 162 ? 13.052 -1.079 -5.586 1.00 90.81 162 VAL A C 1
ATOM 1288 O O . VAL A 1 162 ? 13.989 -0.719 -6.297 1.00 90.81 162 VAL A O 1
ATOM 1291 N N . GLY A 1 163 ? 12.141 -1.958 -6.012 1.00 91.81 163 GLY A N 1
ATOM 1292 C CA . GLY A 1 163 ? 12.177 -2.548 -7.352 1.00 91.81 163 GLY A CA 1
ATOM 1293 C C . GLY A 1 163 ? 12.033 -1.514 -8.472 1.00 91.81 163 GLY A C 1
ATOM 1294 O O . GLY A 1 163 ? 12.597 -1.687 -9.548 1.00 91.81 163 GLY A O 1
ATOM 1295 N N . TYR A 1 164 ? 11.306 -0.423 -8.238 1.00 91.12 164 TYR A N 1
ATOM 1296 C CA . TYR A 1 164 ? 11.158 0.649 -9.217 1.00 91.12 164 TYR A CA 1
ATOM 1297 C C . TYR A 1 164 ? 12.412 1.534 -9.311 1.00 91.12 164 TYR A C 1
ATOM 1299 O O . TYR A 1 164 ? 12.793 1.945 -10.409 1.00 91.12 164 TYR A O 1
ATOM 1307 N N . GLN A 1 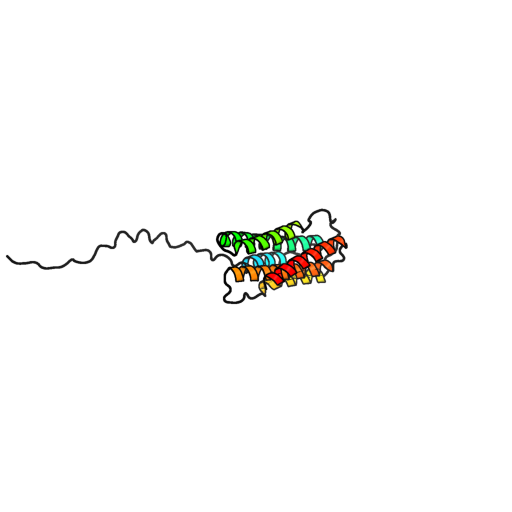165 ? 13.128 1.766 -8.206 1.00 88.19 165 GLN A N 1
ATOM 1308 C CA . GLN A 1 165 ? 14.357 2.575 -8.208 1.00 88.19 165 GLN A CA 1
ATOM 1309 C C . GLN A 1 165 ? 15.464 2.026 -9.121 1.00 88.19 165 GLN A C 1
ATOM 1311 O O . GLN A 1 165 ? 16.263 2.808 -9.646 1.00 88.19 165 GLN A O 1
ATOM 1316 N N . VAL A 1 166 ? 15.489 0.712 -9.364 1.00 84.19 166 VAL A N 1
ATOM 1317 C CA . VAL A 1 166 ? 16.482 0.069 -10.242 1.00 84.19 166 VAL A CA 1
ATOM 1318 C C . VAL A 1 166 ? 16.145 0.171 -11.737 1.00 84.19 166 VAL A C 1
ATOM 1320 O O . VAL A 1 166 ? 16.925 -0.278 -12.569 1.00 84.19 166 VAL A O 1
ATOM 1323 N N . THR A 1 167 ? 15.025 0.801 -12.118 1.00 81.69 167 THR A N 1
ATOM 1324 C CA . THR A 1 167 ? 14.558 0.882 -13.520 1.00 81.69 167 THR A CA 1
ATOM 1325 C C . THR A 1 167 ? 15.213 1.993 -14.357 1.00 81.69 167 THR A C 1
ATOM 1327 O O . THR A 1 167 ? 14.680 2.386 -15.388 1.00 81.69 167 THR A O 1
ATOM 1330 N N . GLY A 1 168 ? 16.376 2.513 -13.945 1.00 74.31 168 GLY A N 1
ATOM 1331 C CA . GLY A 1 168 ? 17.100 3.536 -14.719 1.00 74.31 168 GLY A CA 1
ATOM 1332 C C . GLY A 1 168 ? 16.435 4.921 -14.721 1.00 74.31 168 GLY A C 1
ATOM 1333 O O . GLY A 1 168 ? 16.600 5.687 -15.662 1.00 74.31 168 GLY A O 1
ATOM 1334 N N . LEU A 1 169 ? 15.673 5.246 -13.674 1.00 79.06 169 LEU A N 1
ATOM 1335 C CA . LEU A 1 169 ? 14.908 6.492 -13.576 1.00 79.06 169 LEU A CA 1
ATOM 1336 C C . LEU A 1 169 ? 15.793 7.755 -13.468 1.00 79.06 169 LEU A C 1
ATOM 1338 O O . LEU A 1 169 ? 16.872 7.687 -12.861 1.00 79.06 169 LEU A O 1
ATOM 1342 N N . PRO A 1 170 ? 15.295 8.917 -13.941 1.00 81.62 170 PRO A N 1
ATOM 1343 C CA . PRO A 1 170 ? 15.814 10.235 -13.582 1.00 81.62 170 PRO A CA 1
ATOM 1344 C C . PRO A 1 170 ? 15.990 10.417 -12.067 1.00 81.62 170 PRO A C 1
ATOM 1346 O O . PRO A 1 170 ? 15.215 9.880 -11.266 1.00 81.62 170 PRO A O 1
ATOM 1349 N N . SER A 1 171 ? 16.996 11.201 -11.672 1.00 82.94 171 SER A N 1
ATOM 1350 C CA . SER A 1 171 ? 17.359 11.458 -10.267 1.00 82.94 171 SER A CA 1
ATOM 1351 C C . SER A 1 171 ? 16.188 11.990 -9.436 1.00 82.94 171 SER A C 1
ATOM 1353 O O . SER A 1 171 ? 15.946 11.498 -8.335 1.00 82.94 171 SER A O 1
ATOM 1355 N N . GLU A 1 172 ? 15.412 12.921 -9.986 1.00 83.81 172 GLU A N 1
ATOM 1356 C CA . GLU A 1 172 ? 14.241 13.523 -9.338 1.00 83.81 172 GLU A CA 1
ATOM 1357 C C . GLU A 1 172 ? 13.188 12.471 -8.956 1.00 83.81 172 GLU A C 1
ATOM 1359 O O . GLU A 1 172 ? 12.685 12.442 -7.832 1.00 83.81 172 GLU A O 1
ATOM 1364 N N . ILE A 1 173 ? 12.902 11.531 -9.862 1.00 83.19 173 ILE A N 1
ATOM 1365 C CA . ILE A 1 173 ? 11.930 10.455 -9.620 1.00 83.19 173 ILE A CA 1
ATOM 1366 C C . ILE A 1 173 ? 12.474 9.468 -8.587 1.00 83.19 173 ILE A C 1
ATOM 1368 O O . ILE A 1 173 ? 11.734 9.015 -7.708 1.00 83.19 173 ILE A O 1
ATOM 1372 N N . LYS A 1 174 ? 13.774 9.149 -8.648 1.00 84.88 174 LYS A N 1
ATOM 1373 C CA . LYS A 1 174 ? 14.425 8.303 -7.635 1.00 84.88 174 LYS A CA 1
ATOM 1374 C C . LYS A 1 174 ? 14.316 8.926 -6.249 1.00 84.88 174 LYS A C 1
ATOM 1376 O O . LYS A 1 174 ? 14.002 8.203 -5.302 1.00 84.88 174 LYS A O 1
ATOM 1381 N N . GLN A 1 175 ? 14.506 10.240 -6.143 1.00 87.38 175 GLN A N 1
ATOM 1382 C CA . GLN A 1 175 ? 14.377 10.981 -4.892 1.00 87.38 175 GLN A CA 1
ATOM 1383 C C . GLN A 1 175 ? 12.940 10.947 -4.359 1.00 87.38 175 GLN A C 1
ATOM 1385 O O . GLN A 1 175 ? 12.741 10.641 -3.186 1.00 87.38 175 GLN A O 1
ATOM 1390 N N . GLN A 1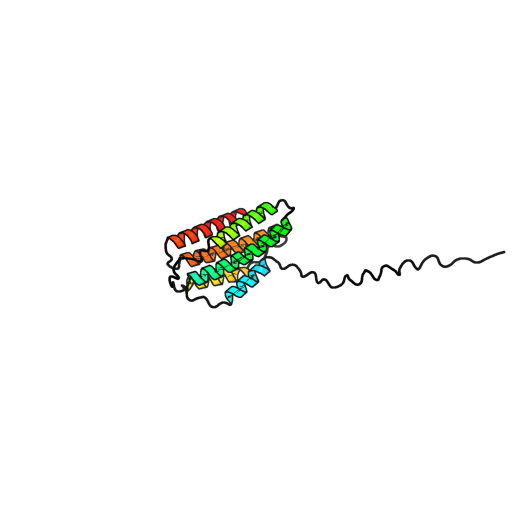 176 ? 11.932 11.161 -5.208 1.00 87.44 176 GLN A N 1
ATOM 1391 C CA . GLN A 1 176 ? 10.525 11.023 -4.806 1.00 87.44 176 GLN A CA 1
ATOM 1392 C C . GLN A 1 176 ? 10.205 9.598 -4.331 1.00 87.44 176 GLN A C 1
ATOM 1394 O O . GLN A 1 176 ? 9.524 9.398 -3.324 1.00 87.44 176 GLN A O 1
ATOM 1399 N N . CYS A 1 177 ? 10.719 8.586 -5.033 1.00 88.06 177 CYS A N 1
ATOM 1400 C CA . CYS A 1 177 ? 10.555 7.191 -4.640 1.00 88.06 177 CYS A CA 1
ATOM 1401 C C . CYS A 1 177 ? 11.238 6.897 -3.294 1.00 88.06 177 CYS A C 1
ATOM 1403 O O . CYS A 1 177 ? 10.673 6.200 -2.454 1.00 88.06 177 CYS A O 1
ATOM 1405 N N . TRP A 1 178 ? 12.416 7.480 -3.060 1.00 89.19 178 TRP A N 1
ATOM 1406 C CA . TRP A 1 178 ? 13.142 7.365 -1.797 1.00 89.19 178 TRP A CA 1
ATOM 1407 C C . TRP A 1 178 ? 12.386 8.016 -0.637 1.00 89.19 178 TRP A C 1
ATOM 1409 O O . TRP A 1 178 ? 12.234 7.408 0.419 1.00 89.19 178 TRP A O 1
ATOM 1419 N N . GLN A 1 179 ? 11.829 9.210 -0.845 1.00 90.31 179 GLN A N 1
ATOM 1420 C CA . GLN A 1 179 ? 10.995 9.882 0.154 1.00 90.31 179 GLN A CA 1
ATOM 1421 C C . GLN A 1 179 ? 9.791 9.021 0.557 1.00 90.31 179 GLN A C 1
ATOM 1423 O O . GLN A 1 179 ? 9.505 8.893 1.747 1.00 90.31 179 GLN A O 1
ATOM 1428 N N . ARG A 1 180 ? 9.129 8.363 -0.406 1.00 91.38 180 ARG A N 1
ATOM 1429 C CA . ARG A 1 180 ? 8.043 7.413 -0.109 1.00 91.38 180 ARG A CA 1
ATOM 1430 C C . ARG A 1 180 ? 8.529 6.239 0.743 1.00 91.38 180 ARG A C 1
ATOM 1432 O O . ARG A 1 180 ? 7.868 5.905 1.723 1.00 91.38 180 ARG A O 1
ATOM 1439 N N . ILE A 1 181 ? 9.696 5.666 0.427 1.00 90.62 181 ILE A N 1
ATOM 1440 C CA . ILE A 1 181 ? 10.300 4.582 1.221 1.00 90.62 181 ILE A CA 1
ATOM 1441 C C . ILE A 1 181 ? 10.535 5.022 2.670 1.00 90.62 181 ILE A C 1
ATOM 1443 O O . ILE A 1 181 ? 10.135 4.317 3.597 1.00 90.62 181 ILE A O 1
ATOM 1447 N N . LEU A 1 182 ? 11.127 6.200 2.875 1.00 91.19 182 LEU A N 1
ATOM 1448 C CA . LEU A 1 182 ? 11.395 6.730 4.213 1.00 91.19 182 LEU A CA 1
ATOM 1449 C C . LEU A 1 182 ? 10.105 6.946 5.016 1.00 91.19 182 LEU A C 1
ATOM 1451 O O . LEU A 1 182 ? 10.041 6.590 6.194 1.00 91.19 182 LEU A O 1
ATOM 1455 N N . ILE A 1 183 ? 9.057 7.483 4.383 1.00 90.44 183 ILE A N 1
ATOM 1456 C CA . ILE A 1 183 ? 7.753 7.674 5.033 1.00 90.44 183 ILE A CA 1
ATOM 1457 C C . ILE A 1 183 ? 7.154 6.321 5.432 1.00 90.44 183 ILE A C 1
ATOM 1459 O O . ILE A 1 183 ? 6.720 6.161 6.572 1.00 90.44 183 ILE A O 1
ATOM 1463 N N . HIS A 1 184 ? 7.171 5.327 4.542 1.00 88.81 184 HIS A N 1
ATOM 1464 C CA . HIS A 1 184 ? 6.683 3.985 4.862 1.00 88.81 184 HIS A CA 1
ATOM 1465 C C . HIS A 1 184 ? 7.467 3.346 6.008 1.00 88.81 184 HIS A C 1
ATOM 1467 O O . HIS A 1 184 ? 6.855 2.825 6.931 1.00 88.81 184 HIS A O 1
ATOM 1473 N N . GLN A 1 185 ? 8.803 3.414 5.990 1.00 87.88 185 GLN A N 1
ATOM 1474 C CA . GLN A 1 185 ? 9.646 2.881 7.067 1.00 87.88 185 GLN A CA 1
ATOM 1475 C C . GLN A 1 185 ? 9.336 3.550 8.410 1.00 87.88 185 GLN A C 1
ATOM 1477 O O . GLN A 1 185 ? 9.218 2.863 9.424 1.00 87.88 185 GLN A O 1
ATOM 1482 N N . LYS A 1 186 ? 9.129 4.873 8.420 1.00 88.00 186 LYS A N 1
ATOM 1483 C CA . LYS A 1 186 ? 8.704 5.609 9.618 1.00 88.00 186 LYS A CA 1
ATOM 1484 C C . LYS A 1 186 ? 7.360 5.101 10.146 1.00 88.00 186 LYS A C 1
ATOM 1486 O O . LYS A 1 186 ? 7.226 4.905 11.352 1.00 88.00 186 LYS A O 1
ATOM 1491 N N . MET A 1 187 ? 6.386 4.864 9.265 1.00 85.62 187 MET A N 1
ATOM 1492 C CA . MET A 1 187 ? 5.087 4.311 9.662 1.00 85.62 187 MET A CA 1
ATOM 1493 C C . MET A 1 187 ? 5.224 2.881 10.183 1.00 85.62 187 MET A C 1
ATOM 1495 O O . MET A 1 187 ? 4.730 2.579 11.265 1.00 85.62 187 MET A O 1
ATOM 1499 N N . THR A 1 188 ? 5.958 2.021 9.479 1.00 81.88 188 THR A N 1
ATOM 1500 C CA . THR A 1 188 ? 6.221 0.645 9.908 1.00 81.88 188 THR A CA 1
ATOM 1501 C C . THR A 1 188 ? 6.860 0.601 11.296 1.00 81.88 188 THR A C 1
ATOM 1503 O O . THR A 1 188 ? 6.382 -0.126 12.158 1.00 81.88 188 THR A O 1
ATOM 1506 N N . ASN A 1 189 ? 7.884 1.416 11.555 1.00 80.12 189 ASN A N 1
ATOM 1507 C CA . ASN A 1 189 ? 8.579 1.430 12.846 1.00 80.12 189 ASN A CA 1
ATOM 1508 C C . ASN A 1 189 ? 7.721 1.974 13.994 1.00 80.12 189 ASN A C 1
ATOM 1510 O O . ASN A 1 189 ? 7.914 1.573 15.133 1.00 80.12 189 ASN A O 1
ATOM 1514 N N . ARG A 1 190 ? 6.772 2.874 13.712 1.00 76.31 190 ARG A N 1
ATOM 1515 C CA . ARG A 1 190 ? 5.867 3.434 14.728 1.00 76.31 190 ARG A CA 1
ATOM 1516 C C . ARG A 1 190 ? 4.730 2.483 15.116 1.00 76.31 190 ARG A C 1
ATOM 1518 O O . ARG A 1 190 ? 4.096 2.688 16.148 1.00 76.31 190 ARG A O 1
ATOM 1525 N N . HIS A 1 191 ? 4.429 1.504 14.266 1.00 67.62 191 HIS A N 1
ATOM 1526 C CA . HIS A 1 191 ? 3.300 0.585 14.431 1.00 67.62 191 HIS A CA 1
ATOM 1527 C C . HIS A 1 191 ? 3.711 -0.873 14.690 1.00 67.62 191 HIS A C 1
ATOM 1529 O O . HIS A 1 191 ? 2.818 -1.713 14.823 1.00 67.62 191 HIS A O 1
ATOM 1535 N N . LYS A 1 192 ? 5.017 -1.158 14.744 1.00 65.44 192 LYS A N 1
ATOM 1536 C CA . LYS A 1 192 ? 5.587 -2.379 15.329 1.00 65.44 192 LYS A CA 1
ATOM 1537 C C . LYS A 1 192 ? 5.548 -2.288 16.850 1.00 65.44 192 LYS A C 1
ATOM 1539 O O . LYS A 1 192 ? 5.266 -3.336 17.462 1.00 65.44 192 LYS A O 1
#

Sequence (192 aa):
MKTAKNIAFKLISTLSFCTILLVARSQQTRQSEDYMSIIRKTADSLTSLKPLANANGYYFLVSKSIYDRAIFITKRELQLQAKSTNAKLVQEVLDVLVGLNKSLVSSNISKANTANPPLFVQTVKASLGNFTRYKKPEKLDRLGEYRWTMLQVFENLNQINVGYQVTGLPSEIKQQCWQRILIHQKMTNRHK

Radius of gyration: 26.82 Å; chains: 1; bounding box: 92×43×72 Å

Foldseek 3Di:
DDDDDDDDDDDDPDDPPVVVCVVVPDPPVVPPDALLNQLLVLLVVLLPDDQDQFLLVNLLVSLLSLLVSLLVLLVVVLVVCVVDPCNVVSVVVNVLSVVLNVLSDPDDPPSPSQGQDPQLVVLLNVLSVVSVVDDQDPPDDPVSSSLVSLLSSLVSNLSNLVSSLPSPDDPVVNVSSVVSNVSSVVSNVVSD

Organism: NCBI:txid1792845

pLDDT: mean 79.99, std 19.5, range [33.91, 97.88]

Secondary structure (DSSP, 8-state):
---------S--S-SSSSSSTTSSS------PPPHHHHHHHHHHHHHTSPPPSBHHHHHHHHHHHHHHHHHHHHHHHHHHHTTSTTHHHHHHHHHHHHHHHHTS--SSS-----B--HHHHHHHHHHHHHHHHPPPPTT--HHHHHHHHHHHHHHHHHHHHHHHHTS---HHHHHHHHHHHHHHHHHHHHH-